Protein AF-A0A6C0J8G0-F1 (afdb_monomer_lite)

pLDDT: mean 79.67, std 18.38, range [24.17, 98.56]

Structure (mmCIF, N/CA/C/O backbone):
data_AF-A0A6C0J8G0-F1
#
_entry.id   AF-A0A6C0J8G0-F1
#
loop_
_atom_site.group_PDB
_atom_site.id
_atom_site.type_symbol
_atom_site.label_atom_id
_atom_site.label_alt_id
_atom_site.label_comp_id
_atom_site.label_asym_id
_atom_site.label_entity_id
_atom_site.label_seq_id
_atom_site.pdbx_PDB_ins_code
_atom_site.Cartn_x
_atom_site.Cartn_y
_atom_site.Cartn_z
_atom_site.occupancy
_atom_site.B_iso_or_equiv
_atom_site.auth_seq_id
_atom_site.auth_comp_id
_atom_site.auth_asym_id
_atom_site.auth_atom_id
_atom_site.pdbx_PDB_model_num
ATOM 1 N N . MET A 1 1 ? -15.088 21.452 2.495 1.00 30.30 1 MET A N 1
ATOM 2 C CA . MET A 1 1 ? -14.457 20.329 3.224 1.00 30.30 1 MET A CA 1
ATOM 3 C C . MET A 1 1 ? -14.505 19.125 2.299 1.00 30.30 1 MET A C 1
ATOM 5 O O . MET A 1 1 ? -15.603 18.746 1.919 1.00 30.30 1 MET A O 1
ATOM 9 N N . ALA A 1 2 ? -13.368 18.598 1.841 1.00 38.38 2 ALA A N 1
ATOM 10 C CA . ALA A 1 2 ? -13.378 17.395 1.009 1.00 38.38 2 ALA A CA 1
ATOM 11 C C . ALA A 1 2 ? -13.855 16.214 1.868 1.00 38.38 2 ALA A C 1
ATOM 13 O O . ALA A 1 2 ? -13.265 15.934 2.912 1.00 38.38 2 ALA A O 1
ATOM 14 N N . SER A 1 3 ? -14.952 15.562 1.479 1.00 38.84 3 SER A N 1
ATOM 15 C CA . SER A 1 3 ? -15.367 14.317 2.117 1.00 38.84 3 SER A CA 1
ATOM 16 C C . SER A 1 3 ? -14.305 13.264 1.813 1.00 38.84 3 SER A C 1
ATOM 18 O O . SER A 1 3 ? -14.138 12.897 0.660 1.00 38.84 3 SER A O 1
ATOM 20 N N . ASN A 1 4 ? -13.579 12.779 2.819 1.00 58.78 4 ASN A N 1
ATOM 21 C CA . ASN A 1 4 ? -12.646 11.661 2.654 1.00 58.78 4 ASN A CA 1
ATOM 22 C C . ASN A 1 4 ? -13.429 10.341 2.682 1.00 58.78 4 ASN A C 1
ATOM 24 O O . ASN A 1 4 ? -13.347 9.573 3.648 1.00 58.78 4 ASN A O 1
ATOM 28 N N . SER A 1 5 ? -14.245 10.096 1.656 1.00 78.31 5 SER A N 1
ATOM 29 C CA . SER A 1 5 ? -14.984 8.843 1.549 1.00 78.31 5 SER A CA 1
ATOM 30 C C . SER A 1 5 ? -14.010 7.693 1.265 1.00 78.31 5 SER A C 1
ATOM 32 O O . SER A 1 5 ? -12.942 7.872 0.677 1.00 78.31 5 SER A O 1
ATOM 34 N N . ILE A 1 6 ? -14.369 6.471 1.666 1.00 82.38 6 ILE A N 1
ATOM 35 C CA . ILE A 1 6 ? -13.561 5.267 1.389 1.00 82.38 6 ILE A CA 1
ATOM 36 C C . ILE A 1 6 ? -13.288 5.108 -0.119 1.00 82.38 6 ILE A C 1
ATOM 38 O O . ILE A 1 6 ? -12.252 4.567 -0.513 1.00 82.38 6 ILE A O 1
ATOM 42 N N . ASN A 1 7 ? -14.190 5.615 -0.962 1.00 83.50 7 ASN A N 1
ATOM 43 C CA . ASN A 1 7 ? -14.082 5.539 -2.414 1.00 83.50 7 ASN A CA 1
ATOM 44 C C . ASN A 1 7 ? -12.989 6.459 -2.985 1.00 83.50 7 ASN A C 1
ATOM 46 O O . ASN A 1 7 ? -12.490 6.175 -4.071 1.00 83.50 7 ASN A O 1
ATOM 50 N N . ASP A 1 8 ? -12.547 7.482 -2.248 1.00 79.38 8 ASP A N 1
ATOM 51 C CA . ASP A 1 8 ? -11.567 8.462 -2.742 1.00 79.38 8 ASP A CA 1
ATOM 52 C C . ASP A 1 8 ? -10.116 7.977 -2.640 1.00 79.38 8 ASP A C 1
ATOM 54 O O . ASP A 1 8 ? -9.254 8.393 -3.426 1.00 79.38 8 ASP A O 1
ATOM 58 N N . TYR A 1 9 ? -9.830 7.095 -1.676 1.00 84.25 9 TYR A N 1
ATOM 59 C CA . TYR A 1 9 ? -8.483 6.576 -1.414 1.00 84.25 9 TYR A CA 1
ATOM 60 C C . TYR A 1 9 ? -8.362 5.060 -1.569 1.00 84.25 9 TYR A C 1
ATOM 62 O O . TYR A 1 9 ? -7.276 4.574 -1.881 1.00 84.25 9 TYR A O 1
ATOM 70 N N . GLY A 1 10 ? -9.449 4.301 -1.389 1.00 91.12 10 GLY A N 1
ATOM 71 C CA . GLY A 1 10 ? -9.438 2.841 -1.491 1.00 91.12 10 GLY A CA 1
ATOM 72 C C . GLY A 1 10 ? -8.912 2.340 -2.842 1.00 91.12 10 GLY A C 1
ATOM 73 O O . GLY A 1 10 ? -7.949 1.571 -2.857 1.00 91.12 10 GLY A O 1
ATOM 74 N N . PRO A 1 11 ? -9.466 2.802 -3.982 1.00 91.56 11 PRO A N 1
ATOM 75 C CA . PRO A 1 11 ? -8.963 2.441 -5.307 1.00 91.56 11 PRO A CA 1
ATOM 76 C C . PRO A 1 11 ? -7.489 2.808 -5.502 1.00 91.56 11 PRO A C 1
ATOM 78 O O . PRO A 1 11 ? -6.730 2.015 -6.056 1.00 91.56 11 PRO A O 1
ATOM 81 N N . LYS A 1 12 ? -7.061 3.965 -4.977 1.00 88.38 12 LYS A N 1
ATOM 82 C CA . LYS A 1 12 ? -5.678 4.430 -5.114 1.00 88.38 12 LYS A CA 1
ATOM 83 C C . LYS A 1 12 ? -4.690 3.566 -4.333 1.00 88.38 12 LYS A C 1
ATOM 85 O O . LYS A 1 12 ? -3.619 3.239 -4.837 1.00 88.38 12 LYS A O 1
ATOM 90 N N . MET A 1 13 ? -5.067 3.148 -3.125 1.00 92.50 13 MET A N 1
ATOM 91 C CA . MET A 1 13 ? -4.271 2.217 -2.324 1.00 92.50 13 MET A CA 1
ATOM 92 C C . MET A 1 13 ? -4.150 0.854 -3.011 1.00 92.50 13 MET A C 1
ATOM 94 O O . MET A 1 13 ? -3.043 0.334 -3.122 1.00 92.50 13 MET A O 1
ATOM 98 N N . TRP A 1 14 ? -5.252 0.297 -3.528 1.00 95.56 14 TRP A N 1
ATOM 99 C CA . TRP A 1 14 ? -5.210 -0.971 -4.267 1.00 95.56 14 TRP A CA 1
ATOM 100 C C . TRP A 1 14 ? -4.374 -0.888 -5.538 1.00 95.56 14 TRP A C 1
ATOM 102 O O . TRP A 1 14 ? -3.635 -1.827 -5.835 1.00 95.56 14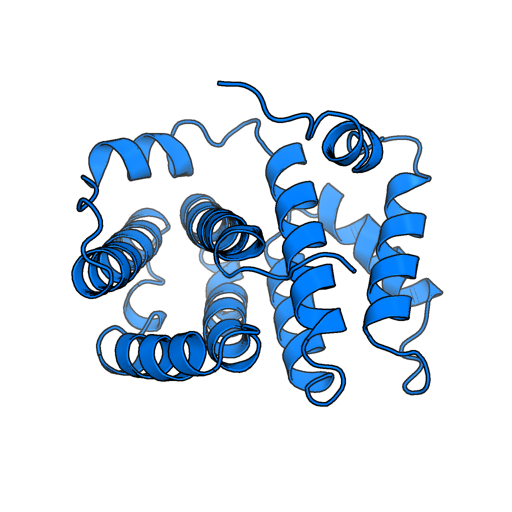 TRP A O 1
ATOM 112 N N . TYR A 1 15 ? -4.438 0.236 -6.254 1.00 91.94 15 TYR A N 1
ATOM 113 C CA . TYR A 1 15 ? -3.580 0.474 -7.408 1.00 91.94 15 TYR A CA 1
ATOM 114 C C . TYR A 1 15 ? -2.095 0.369 -7.036 1.00 91.94 15 TYR A C 1
ATOM 116 O O . TYR A 1 15 ? -1.363 -0.369 -7.696 1.00 91.94 15 TYR A O 1
ATOM 124 N N . LEU A 1 16 ? -1.658 1.025 -5.954 1.00 91.62 16 LEU A N 1
ATOM 125 C CA . LEU A 1 16 ? -0.270 0.936 -5.483 1.00 91.62 16 LEU A CA 1
ATOM 126 C C . LEU A 1 16 ? 0.103 -0.481 -5.032 1.00 91.62 16 LEU A C 1
ATOM 128 O O . LEU A 1 16 ? 1.150 -0.979 -5.437 1.00 91.62 16 LEU A O 1
ATOM 132 N N . ILE A 1 17 ? -0.760 -1.146 -4.251 1.00 96.06 17 ILE A N 1
ATOM 133 C CA . ILE A 1 17 ? -0.542 -2.526 -3.780 1.00 96.06 17 ILE A CA 1
ATOM 134 C C . ILE A 1 17 ? -0.264 -3.457 -4.966 1.00 96.06 17 ILE A C 1
ATOM 136 O O . ILE A 1 17 ? 0.770 -4.123 -5.012 1.00 96.06 17 ILE A O 1
ATOM 140 N N . HIS A 1 18 ? -1.160 -3.476 -5.953 1.00 95.44 18 HIS A N 1
ATOM 141 C CA . HIS A 1 18 ? -1.009 -4.345 -7.116 1.00 95.44 18 HIS A CA 1
ATOM 142 C C . HIS A 1 18 ? 0.174 -3.939 -8.002 1.00 95.44 18 HIS A C 1
ATOM 144 O O . HIS A 1 18 ? 0.876 -4.804 -8.522 1.00 95.44 18 HIS A O 1
ATOM 150 N N . THR A 1 19 ? 0.427 -2.638 -8.162 1.00 92.12 19 THR A N 1
ATOM 151 C CA . THR A 1 19 ? 1.519 -2.153 -9.015 1.00 92.12 19 THR A CA 1
ATOM 152 C C . THR A 1 19 ? 2.886 -2.490 -8.436 1.00 92.12 19 THR A C 1
ATOM 154 O O . THR A 1 19 ? 3.734 -3.006 -9.164 1.00 92.12 19 THR A O 1
ATOM 157 N N . PHE A 1 20 ? 3.097 -2.281 -7.132 1.00 92.50 20 PHE A N 1
ATOM 158 C CA . PHE A 1 20 ? 4.343 -2.681 -6.475 1.00 92.50 20 PHE A CA 1
ATOM 159 C C . PHE A 1 20 ? 4.531 -4.199 -6.489 1.00 92.50 20 PHE A C 1
ATOM 161 O O . PHE A 1 20 ? 5.650 -4.660 -6.689 1.00 92.50 20 PHE A O 1
ATOM 168 N N . ALA A 1 21 ? 3.453 -4.984 -6.381 1.00 95.00 21 ALA A N 1
ATOM 169 C CA . ALA A 1 21 ? 3.536 -6.432 -6.552 1.00 95.00 21 ALA A CA 1
ATOM 170 C C . ALA A 1 21 ? 3.906 -6.836 -7.991 1.00 95.00 21 ALA A C 1
ATOM 172 O O . ALA A 1 21 ? 4.728 -7.727 -8.188 1.00 95.00 21 ALA A O 1
ATOM 173 N N . GLY A 1 22 ? 3.345 -6.171 -9.004 1.00 91.88 22 GLY A N 1
ATOM 174 C CA . GLY A 1 22 ? 3.633 -6.440 -10.417 1.00 91.88 22 GLY A CA 1
ATOM 175 C C . GLY A 1 22 ? 5.048 -6.044 -10.858 1.00 91.88 22 GLY A C 1
ATOM 176 O O . GLY A 1 22 ? 5.605 -6.675 -11.757 1.00 91.88 22 GLY A O 1
ATOM 177 N N . LYS A 1 23 ? 5.648 -5.042 -10.200 1.00 88.12 23 LYS A N 1
ATOM 178 C CA . LYS A 1 23 ? 7.043 -4.601 -10.407 1.00 88.12 23 LYS A CA 1
ATOM 179 C C . LYS A 1 23 ? 8.044 -5.235 -9.433 1.00 88.12 23 LYS A C 1
ATOM 181 O O . LYS A 1 23 ? 9.226 -4.916 -9.467 1.00 88.12 23 LYS A O 1
ATOM 186 N N . TYR A 1 24 ? 7.580 -6.125 -8.562 1.00 90.88 24 TYR A N 1
ATOM 187 C CA . TYR A 1 24 ? 8.384 -6.679 -7.484 1.00 90.88 24 TYR A CA 1
ATOM 188 C C . TYR A 1 24 ? 9.645 -7.410 -7.972 1.00 90.88 24 TYR A C 1
ATOM 190 O O . TYR A 1 24 ? 9.614 -8.199 -8.921 1.00 90.88 24 TYR A O 1
ATOM 198 N N . SER A 1 25 ? 10.734 -7.215 -7.232 1.00 89.25 25 SER A N 1
ATOM 199 C CA . SER A 1 25 ? 11.969 -7.989 -7.309 1.00 89.25 25 SER A CA 1
ATOM 200 C C . SER A 1 25 ? 12.443 -8.334 -5.892 1.00 89.25 25 SER A C 1
ATOM 202 O O . SER A 1 25 ? 12.078 -7.664 -4.921 1.00 89.25 25 SER A O 1
ATOM 204 N N . PHE A 1 26 ? 13.253 -9.388 -5.752 1.00 90.69 26 PHE A N 1
ATOM 205 C CA . PHE A 1 26 ? 13.620 -9.945 -4.442 1.00 90.69 26 PHE A CA 1
ATOM 206 C C . PHE A 1 26 ? 14.286 -8.927 -3.498 1.00 90.69 26 PHE A C 1
ATOM 208 O O . PHE A 1 26 ? 14.028 -8.938 -2.291 1.00 90.69 26 PHE A O 1
ATOM 215 N N . ILE A 1 27 ? 15.062 -7.984 -4.042 1.00 89.94 27 ILE A N 1
ATOM 216 C CA . ILE A 1 27 ? 15.710 -6.905 -3.277 1.00 89.94 27 ILE A CA 1
ATOM 217 C C . ILE A 1 27 ? 14.702 -5.985 -2.559 1.00 89.94 27 ILE A C 1
ATOM 219 O O . ILE A 1 27 ? 15.039 -5.348 -1.563 1.00 89.94 27 ILE A O 1
ATOM 223 N N . HIS A 1 28 ? 13.440 -5.950 -3.002 1.00 90.88 28 HIS A N 1
ATOM 224 C CA . HIS A 1 28 ? 12.385 -5.127 -2.406 1.00 90.88 28 HIS A CA 1
ATOM 225 C C . HIS A 1 28 ? 11.504 -5.869 -1.386 1.00 90.88 28 HIS A C 1
ATOM 227 O O . HIS A 1 28 ? 10.566 -5.265 -0.864 1.00 90.88 28 HIS A O 1
ATOM 233 N N . SER A 1 29 ? 11.791 -7.135 -1.051 1.00 94.25 29 SER A N 1
ATOM 234 C CA . SER A 1 29 ? 10.974 -7.958 -0.128 1.00 94.25 29 SER A CA 1
ATOM 235 C C . SER A 1 29 ? 10.629 -7.242 1.170 1.00 94.25 29 SER A C 1
ATOM 237 O O . SER A 1 29 ? 9.458 -7.080 1.518 1.00 94.25 29 SER A O 1
ATOM 239 N N . GLN A 1 30 ? 11.651 -6.747 1.866 1.00 95.69 30 GLN A N 1
ATOM 240 C CA . GLN A 1 30 ? 11.458 -6.106 3.160 1.00 95.69 30 GLN A CA 1
ATOM 241 C C . GLN A 1 30 ? 10.666 -4.797 3.045 1.00 95.69 30 GLN A C 1
ATOM 243 O O . GLN A 1 30 ? 9.863 -4.477 3.927 1.00 95.69 30 GLN A O 1
ATOM 248 N N . ASN A 1 31 ? 10.848 -4.060 1.946 1.00 94.38 31 ASN A N 1
ATOM 249 C CA . ASN A 1 31 ? 10.107 -2.831 1.683 1.00 94.38 31 ASN A CA 1
ATOM 250 C C . ASN A 1 31 ? 8.626 -3.132 1.442 1.00 94.38 31 ASN A C 1
ATOM 252 O O . ASN A 1 31 ? 7.778 -2.505 2.068 1.00 94.38 31 ASN A O 1
ATOM 256 N N . TYR A 1 32 ? 8.299 -4.144 0.636 1.00 96.94 32 TYR A N 1
ATOM 257 C CA . TYR A 1 32 ? 6.906 -4.509 0.381 1.00 96.94 32 TYR A CA 1
ATOM 258 C C . TYR A 1 32 ? 6.198 -5.027 1.645 1.00 96.94 32 TYR A C 1
ATOM 260 O O . TYR A 1 32 ? 5.073 -4.621 1.944 1.00 96.94 32 TYR A O 1
ATOM 268 N N . ILE A 1 33 ? 6.872 -5.866 2.443 1.00 97.31 33 ILE A N 1
ATOM 269 C CA . ILE A 1 33 ? 6.348 -6.336 3.738 1.00 97.31 33 ILE A CA 1
ATOM 270 C C . ILE A 1 33 ? 6.069 -5.144 4.661 1.00 97.31 33 ILE A C 1
ATOM 272 O O . ILE A 1 33 ? 4.992 -5.047 5.256 1.00 97.31 33 ILE A O 1
ATOM 276 N N . THR A 1 34 ? 7.024 -4.215 4.763 1.00 95.88 34 THR A N 1
ATOM 277 C CA . THR A 1 34 ? 6.879 -3.009 5.589 1.00 95.88 34 THR A CA 1
ATOM 278 C C . THR A 1 34 ? 5.731 -2.139 5.085 1.00 95.88 34 THR A C 1
ATOM 280 O O . THR A 1 34 ? 4.911 -1.698 5.889 1.00 95.88 34 THR A O 1
ATOM 283 N N . PHE A 1 35 ? 5.615 -1.946 3.771 1.00 95.44 35 PHE A N 1
ATOM 284 C CA . PHE A 1 35 ? 4.526 -1.215 3.125 1.00 95.44 35 PHE A CA 1
ATOM 285 C C . PHE A 1 35 ? 3.151 -1.798 3.487 1.00 95.44 35 PHE A C 1
ATOM 287 O O . PHE A 1 35 ? 2.301 -1.075 4.003 1.00 95.44 35 PHE A O 1
ATOM 294 N N . ILE A 1 36 ? 2.944 -3.109 3.325 1.00 97.12 36 ILE A N 1
ATOM 295 C CA . ILE A 1 36 ? 1.664 -3.765 3.643 1.00 97.12 36 ILE A CA 1
ATOM 296 C C . ILE A 1 36 ? 1.336 -3.692 5.140 1.00 97.12 36 ILE A C 1
ATOM 298 O O . ILE A 1 36 ? 0.214 -3.338 5.520 1.00 97.12 36 ILE A O 1
ATOM 302 N N . LYS A 1 37 ? 2.308 -3.996 6.010 1.00 94.88 37 LYS A N 1
ATOM 303 C CA . LYS A 1 37 ? 2.095 -3.987 7.465 1.00 94.88 37 LYS A CA 1
ATOM 304 C C . LYS A 1 37 ? 1.784 -2.590 7.987 1.00 94.88 37 LYS A C 1
ATOM 306 O O . LYS A 1 37 ? 0.835 -2.426 8.754 1.00 94.88 37 LYS A O 1
ATOM 311 N N . THR A 1 38 ? 2.537 -1.583 7.551 1.00 92.75 38 THR A N 1
ATOM 312 C CA . THR A 1 38 ? 2.300 -0.188 7.957 1.00 92.75 38 THR A CA 1
ATOM 313 C C . THR A 1 38 ? 0.975 0.334 7.406 1.00 92.75 38 THR A C 1
ATOM 315 O O . THR A 1 38 ? 0.227 0.978 8.142 1.00 92.75 38 THR A O 1
ATOM 318 N N . LEU A 1 39 ? 0.594 -0.033 6.176 1.00 91.88 39 LEU A N 1
ATOM 319 C CA . LEU A 1 39 ? -0.712 0.319 5.614 1.00 91.88 39 LEU A CA 1
ATOM 320 C C . LEU A 1 39 ? -1.874 -0.190 6.487 1.00 91.88 39 LEU A C 1
ATOM 322 O O . LEU A 1 39 ? -2.832 0.549 6.720 1.00 91.88 39 LEU A O 1
ATOM 326 N N . SER A 1 40 ? -1.758 -1.393 7.065 1.00 92.50 40 SER A N 1
ATOM 327 C CA . SER A 1 40 ? -2.763 -1.946 7.995 1.00 92.50 40 SER A CA 1
ATOM 328 C C . SER A 1 40 ? -2.991 -1.101 9.258 1.00 92.50 40 SER A C 1
ATOM 330 O O . SER A 1 40 ? -4.060 -1.173 9.869 1.00 92.50 40 SER A O 1
ATOM 332 N N . ASN A 1 41 ? -2.012 -0.275 9.637 1.00 90.69 41 ASN A N 1
ATOM 333 C CA . ASN A 1 41 ? -2.091 0.643 10.773 1.00 90.69 41 ASN A CA 1
ATOM 334 C C . ASN A 1 41 ? -2.541 2.049 10.367 1.00 90.69 41 ASN A C 1
ATOM 336 O O . ASN A 1 41 ? -3.147 2.749 11.176 1.00 90.69 41 ASN A O 1
ATOM 340 N N . LEU A 1 42 ? -2.243 2.465 9.135 1.00 88.94 42 LEU A N 1
ATOM 341 C CA . LEU A 1 42 ? -2.365 3.859 8.717 1.00 88.94 42 LEU A CA 1
ATOM 342 C C . LEU A 1 42 ? -3.672 4.194 7.996 1.00 88.94 42 LEU A C 1
ATOM 344 O O . LEU A 1 42 ? -4.056 5.362 8.026 1.00 88.94 42 LEU A O 1
ATOM 348 N N . MET A 1 43 ? -4.353 3.216 7.377 1.00 88.00 43 MET A N 1
ATOM 349 C CA . MET A 1 43 ? -5.604 3.463 6.638 1.00 88.00 43 MET A CA 1
ATOM 350 C C . MET A 1 43 ? -6.591 4.302 7.469 1.00 88.00 43 MET A C 1
ATOM 352 O O . MET A 1 43 ? -6.818 3.937 8.619 1.00 88.00 43 MET A O 1
ATOM 356 N N . PRO A 1 44 ? -7.243 5.346 6.925 1.00 85.31 44 PRO A N 1
ATOM 357 C CA . PRO A 1 44 ? -8.119 6.241 7.698 1.00 85.31 44 PRO A CA 1
ATOM 358 C C . PRO A 1 44 ? -9.322 5.531 8.340 1.00 85.31 44 PRO A C 1
ATOM 360 O O . PRO A 1 44 ? -9.701 5.809 9.477 1.00 85.31 44 PRO A O 1
ATOM 363 N N . CYS A 1 45 ? -9.890 4.553 7.635 1.00 89.44 45 CYS A N 1
ATOM 364 C CA . CYS A 1 45 ? -11.048 3.777 8.072 1.00 89.44 45 CYS A CA 1
ATOM 365 C C . CYS A 1 45 ? -10.686 2.740 9.153 1.00 89.44 45 CYS A C 1
ATOM 367 O O . CYS A 1 45 ? -9.976 1.768 8.889 1.00 89.44 45 CYS A O 1
ATOM 369 N N . PHE A 1 46 ? -11.243 2.903 10.359 1.00 90.38 46 PHE A N 1
ATOM 370 C CA . PHE A 1 46 ? -11.030 2.002 11.502 1.00 90.38 46 PHE A CA 1
ATOM 371 C C . PHE A 1 46 ? -11.394 0.541 11.197 1.00 90.38 46 PHE A C 1
ATOM 373 O O . PHE A 1 46 ? -10.556 -0.347 11.353 1.00 90.38 46 PHE A O 1
ATOM 380 N N . ASN A 1 47 ? -12.599 0.294 10.674 1.00 93.50 47 ASN A N 1
ATOM 381 C CA . ASN A 1 47 ? -13.050 -1.058 10.323 1.00 93.50 47 ASN A CA 1
ATOM 382 C C . ASN A 1 47 ? -12.168 -1.692 9.239 1.00 93.50 47 ASN A C 1
ATOM 384 O O . ASN A 1 47 ? -11.886 -2.886 9.270 1.00 93.50 47 ASN A O 1
ATOM 388 N N . CYS A 1 48 ? -11.679 -0.888 8.295 1.00 94.06 48 CYS A N 1
ATOM 389 C CA . CYS A 1 48 ? -10.783 -1.343 7.241 1.00 94.06 48 CYS A CA 1
ATOM 390 C C . CYS A 1 48 ? -9.447 -1.817 7.828 1.00 94.06 48 CYS A C 1
ATOM 392 O O . CYS A 1 48 ? -8.971 -2.882 7.439 1.00 94.06 48 CYS A O 1
ATOM 394 N N . ARG A 1 49 ? -8.890 -1.098 8.818 1.00 93.69 49 ARG A N 1
ATOM 395 C CA . ARG A 1 49 ? -7.693 -1.532 9.562 1.00 93.69 49 ARG A CA 1
ATOM 396 C C . ARG A 1 49 ? -7.917 -2.864 10.267 1.00 93.69 49 ARG A C 1
ATOM 398 O O . ARG A 1 49 ? -7.117 -3.778 10.088 1.00 93.69 49 ARG A O 1
ATOM 405 N N . LEU A 1 50 ? -9.001 -2.991 11.037 1.00 96.25 50 LEU A N 1
ATOM 406 C CA . LEU A 1 50 ? -9.306 -4.221 11.777 1.00 96.25 50 LEU A CA 1
ATOM 407 C C . LEU A 1 50 ? -9.436 -5.426 10.845 1.00 96.25 50 LEU A C 1
ATOM 409 O O . LEU A 1 50 ? -8.783 -6.449 11.053 1.00 96.25 50 LEU A O 1
ATOM 413 N N . HIS A 1 51 ? -10.226 -5.288 9.783 1.00 97.25 51 HIS A N 1
ATOM 414 C CA . HIS A 1 51 ? -10.416 -6.386 8.850 1.00 97.25 51 HIS A CA 1
ATOM 415 C C . HIS A 1 51 ? -9.143 -6.723 8.074 1.00 97.25 51 HIS A C 1
ATOM 417 O O . HIS A 1 51 ? -8.850 -7.897 7.883 1.00 97.25 51 HIS A O 1
ATOM 423 N N . PHE A 1 52 ? -8.372 -5.724 7.636 1.00 97.38 52 PHE A N 1
ATOM 424 C CA . PHE A 1 52 ? -7.138 -5.992 6.903 1.00 97.38 52 PHE A CA 1
ATOM 425 C C . PHE A 1 52 ? -6.097 -6.671 7.795 1.00 97.38 52 PHE A C 1
ATOM 427 O O . PHE A 1 52 ? -5.459 -7.613 7.351 1.00 97.38 52 PHE A O 1
ATOM 434 N N . LYS A 1 53 ? -5.992 -6.297 9.078 1.00 97.56 53 LYS A N 1
ATOM 435 C CA . LYS A 1 53 ? -5.147 -7.013 10.051 1.00 97.56 53 LYS A CA 1
ATOM 436 C C . LYS A 1 53 ? -5.548 -8.478 10.215 1.00 97.56 53 LYS A C 1
ATOM 438 O O . LYS A 1 53 ? -4.668 -9.331 10.269 1.00 97.56 53 LYS A O 1
ATOM 443 N N . LYS A 1 54 ? -6.854 -8.776 10.259 1.00 98.12 54 LYS A N 1
ATOM 444 C CA . LYS A 1 54 ? -7.350 -10.161 10.277 1.00 98.12 54 LYS A CA 1
ATOM 445 C C . LYS A 1 54 ? -6.920 -10.913 9.013 1.00 98.12 54 LYS A C 1
ATOM 447 O O . LYS A 1 54 ? -6.331 -11.981 9.124 1.00 98.12 54 LYS A O 1
ATOM 452 N N . ILE A 1 55 ? -7.109 -10.304 7.840 1.00 98.19 55 ILE A N 1
ATOM 453 C CA . ILE A 1 55 ? -6.681 -10.893 6.564 1.00 98.19 55 ILE A CA 1
ATOM 454 C C . ILE A 1 55 ? -5.168 -11.136 6.550 1.00 98.19 55 ILE A C 1
ATOM 456 O O . ILE A 1 55 ? -4.747 -12.207 6.148 1.00 98.19 55 ILE A O 1
ATOM 460 N N . LEU A 1 56 ? -4.342 -10.201 7.031 1.00 97.88 56 LEU A N 1
ATOM 461 C CA . LEU A 1 56 ? -2.885 -10.386 7.082 1.00 97.88 56 LEU A CA 1
ATOM 462 C C . LEU A 1 56 ? -2.447 -11.500 8.044 1.00 97.88 56 LEU A C 1
ATOM 464 O O . LEU A 1 56 ? -1.377 -12.069 7.851 1.00 97.88 56 LEU A O 1
ATOM 468 N N . LYS A 1 57 ? -3.248 -11.817 9.068 1.00 97.81 57 LYS A N 1
ATOM 469 C CA . LYS A 1 57 ? -2.994 -12.958 9.958 1.00 97.81 57 LYS A CA 1
ATOM 470 C C . LYS A 1 57 ? -3.301 -14.291 9.266 1.00 97.81 57 LYS A C 1
ATOM 472 O O . LYS A 1 57 ? -2.566 -15.251 9.461 1.00 97.81 57 LYS A O 1
ATOM 477 N N . GLU A 1 58 ? -4.377 -14.341 8.486 1.00 98.06 58 GLU A N 1
ATOM 478 C CA . GLU A 1 58 ? -4.834 -15.543 7.768 1.00 98.06 58 GLU A CA 1
ATOM 479 C C . GLU A 1 58 ? -4.072 -15.764 6.447 1.00 98.06 58 GLU A C 1
ATOM 481 O O . GLU A 1 58 ? -3.847 -16.896 6.031 1.00 98.06 58 GLU A O 1
ATOM 486 N N . HIS A 1 59 ? -3.624 -14.678 5.817 1.00 97.94 59 HIS A N 1
ATOM 487 C CA . HIS A 1 59 ? -2.917 -14.642 4.539 1.00 97.94 59 HIS A CA 1
ATOM 488 C C . HIS A 1 59 ? -1.644 -13.784 4.663 1.00 97.94 59 HIS A C 1
ATOM 490 O O . HIS A 1 59 ? -1.594 -12.670 4.124 1.00 97.94 59 HIS A O 1
ATOM 496 N N . PRO A 1 60 ? -0.613 -14.261 5.381 1.00 97.88 60 PRO A N 1
ATOM 497 C CA . PRO A 1 60 ? 0.617 -13.507 5.604 1.00 97.88 60 PRO A CA 1
ATOM 498 C C . PRO A 1 60 ? 1.368 -13.267 4.292 1.00 97.88 60 PRO A C 1
ATOM 500 O O . PRO A 1 60 ? 1.640 -14.187 3.522 1.00 97.88 60 PRO A O 1
ATOM 503 N N . VAL A 1 61 ? 1.732 -12.010 4.038 1.00 97.56 61 VAL A N 1
ATOM 504 C CA . VAL A 1 61 ? 2.363 -11.586 2.780 1.00 97.56 61 VAL A CA 1
ATOM 505 C C . VAL A 1 61 ? 3.755 -12.208 2.588 1.00 97.56 61 VAL A C 1
ATOM 507 O O . VAL A 1 61 ? 4.180 -12.464 1.464 1.00 97.56 61 VAL A O 1
ATOM 510 N N . GLU A 1 62 ? 4.456 -12.501 3.682 1.00 96.69 62 GLU A N 1
ATOM 511 C CA . GLU A 1 62 ? 5.823 -13.029 3.723 1.00 96.69 62 GLU A CA 1
ATOM 512 C C . GLU A 1 62 ? 5.984 -14.339 2.943 1.00 96.69 62 GLU A C 1
ATOM 514 O O . GLU A 1 62 ? 7.030 -14.571 2.341 1.00 96.69 62 GLU A O 1
ATOM 519 N N . GLN A 1 63 ? 4.931 -15.157 2.882 1.00 96.12 63 GLN A N 1
ATOM 520 C CA . GLN A 1 63 ? 4.928 -16.442 2.172 1.00 96.12 63 GLN A CA 1
ATOM 521 C C . GLN A 1 63 ? 4.903 -16.289 0.638 1.00 96.12 63 GLN A C 1
ATOM 523 O O . GLN A 1 63 ? 5.028 -17.266 -0.101 1.00 96.12 63 GLN A O 1
ATOM 528 N N . HIS A 1 64 ? 4.754 -15.060 0.134 1.00 96.88 64 HIS A N 1
ATOM 529 C CA . HIS A 1 64 ? 4.557 -14.771 -1.287 1.00 96.88 64 HIS A CA 1
ATOM 530 C C . HIS A 1 64 ? 5.705 -13.967 -1.918 1.00 96.88 64 HIS A C 1
ATOM 532 O O . HIS A 1 64 ? 5.591 -13.537 -3.063 1.00 96.88 64 HIS A O 1
ATOM 538 N N . MET A 1 65 ? 6.839 -13.830 -1.220 1.00 95.62 65 MET A N 1
ATOM 539 C CA . MET A 1 65 ? 8.017 -13.049 -1.648 1.00 95.62 65 MET A CA 1
ATOM 540 C C . MET A 1 65 ? 8.918 -13.756 -2.676 1.00 95.62 65 MET A C 1
ATOM 542 O O . MET A 1 65 ? 10.006 -13.295 -2.986 1.00 95.62 65 MET A O 1
ATOM 546 N N . HIS A 1 66 ? 8.532 -14.910 -3.217 1.00 92.75 66 HIS A N 1
ATOM 547 C CA . HIS A 1 66 ? 9.432 -15.635 -4.126 1.00 92.75 66 HIS A CA 1
ATOM 548 C C . HIS A 1 66 ? 9.476 -15.042 -5.537 1.00 92.75 66 HIS A C 1
ATOM 550 O O . HIS A 1 66 ? 10.474 -15.182 -6.238 1.00 92.75 66 HIS A O 1
ATOM 556 N N . SER A 1 67 ? 8.384 -14.428 -5.996 1.00 94.25 67 SER A N 1
ATOM 557 C CA . SER A 1 67 ? 8.307 -13.843 -7.335 1.00 94.25 67 SER A CA 1
ATOM 558 C C . SER A 1 67 ? 7.179 -12.825 -7.432 1.00 94.25 67 SER A C 1
ATOM 560 O O . SER A 1 67 ? 6.198 -12.896 -6.689 1.00 94.25 67 SER A O 1
ATOM 562 N N . LYS A 1 68 ? 7.270 -11.922 -8.415 1.00 93.44 68 LYS A N 1
ATOM 563 C CA . LYS A 1 68 ? 6.206 -10.948 -8.706 1.00 93.44 68 LYS A CA 1
ATOM 564 C C . LYS A 1 68 ? 4.864 -11.610 -9.020 1.00 93.44 68 LYS A C 1
ATOM 566 O O . LYS A 1 68 ? 3.829 -11.087 -8.633 1.00 93.44 68 LYS A O 1
ATOM 571 N N . HIS A 1 69 ? 4.869 -12.790 -9.647 1.00 94.31 69 HIS A N 1
ATOM 572 C CA . HIS A 1 69 ? 3.642 -13.538 -9.935 1.00 94.31 69 HIS A CA 1
ATOM 573 C C . HIS A 1 69 ? 2.991 -14.057 -8.647 1.00 94.31 69 HIS A C 1
ATOM 575 O O . HIS A 1 69 ? 1.800 -13.829 -8.441 1.00 94.31 69 HIS A O 1
ATOM 581 N N . LYS A 1 70 ? 3.765 -14.679 -7.739 1.00 96.75 70 LYS A N 1
ATOM 582 C CA . LYS A 1 70 ? 3.234 -15.143 -6.443 1.00 96.75 70 LYS A CA 1
ATOM 583 C C . LYS A 1 70 ? 2.740 -13.979 -5.586 1.00 96.75 70 LYS A C 1
ATOM 585 O O . LYS A 1 70 ? 1.661 -14.077 -5.003 1.00 96.75 70 LYS A O 1
ATOM 590 N N . LEU A 1 71 ? 3.489 -12.877 -5.548 1.00 97.69 71 LEU A N 1
ATOM 591 C CA . LEU A 1 71 ? 3.102 -11.692 -4.790 1.00 97.69 71 LEU A CA 1
ATOM 592 C C . LEU A 1 71 ? 1.851 -11.028 -5.373 1.00 97.69 71 LEU A C 1
ATOM 594 O O . LEU A 1 71 ? 0.915 -10.723 -4.637 1.00 97.69 71 LEU A O 1
ATOM 598 N N . LEU A 1 72 ? 1.780 -10.858 -6.697 1.00 97.00 72 LEU A N 1
ATOM 599 C CA . LEU A 1 72 ? 0.596 -10.305 -7.352 1.00 97.00 72 LEU A CA 1
ATOM 600 C C . LEU A 1 72 ? -0.622 -11.209 -7.143 1.00 97.00 72 LEU A C 1
ATOM 602 O O . LEU A 1 72 ? -1.707 -10.704 -6.856 1.00 97.00 72 LEU A O 1
ATOM 606 N N . TYR A 1 73 ? -0.454 -12.529 -7.224 1.00 98.06 73 TYR A N 1
ATOM 607 C CA . TYR A 1 73 ? -1.532 -13.471 -6.929 1.00 98.06 73 TYR A CA 1
ATOM 608 C C . TYR A 1 73 ? -2.051 -13.313 -5.494 1.00 98.06 73 TYR A C 1
ATOM 610 O O . TYR A 1 73 ? -3.260 -13.237 -5.287 1.00 98.06 73 TYR A O 1
ATOM 618 N N . TRP A 1 74 ? -1.160 -13.149 -4.512 1.00 98.56 74 TRP A N 1
ATOM 619 C CA . TRP A 1 74 ? -1.562 -12.845 -3.137 1.00 98.56 74 TRP A CA 1
ATOM 620 C C . TRP A 1 74 ? -2.384 -11.555 -3.045 1.00 98.56 74 TRP A C 1
ATOM 622 O O . TRP A 1 74 ? -3.461 -11.558 -2.448 1.00 98.56 74 TRP A O 1
ATOM 632 N N . THR A 1 75 ? -1.946 -10.468 -3.696 1.00 98.38 75 THR A N 1
ATOM 633 C CA . THR A 1 75 ? -2.719 -9.211 -3.681 1.00 98.38 75 THR A CA 1
ATOM 634 C C . THR A 1 75 ? -4.108 -9.383 -4.288 1.00 98.38 75 THR A C 1
ATOM 636 O O . THR A 1 75 ? -5.073 -8.804 -3.794 1.00 98.38 75 THR A O 1
ATOM 639 N N . PHE A 1 76 ? -4.219 -10.189 -5.347 1.00 98.31 76 PHE A N 1
ATOM 640 C CA . PHE A 1 76 ? -5.476 -10.522 -6.003 1.00 98.31 76 PHE A CA 1
ATOM 641 C C . PHE A 1 76 ? -6.420 -11.279 -5.060 1.00 98.31 76 PHE A C 1
ATOM 643 O O . PHE A 1 76 ? -7.574 -10.874 -4.911 1.00 98.31 76 PHE A O 1
ATOM 650 N N . VAL A 1 77 ? -5.925 -12.329 -4.395 1.00 98.56 77 VAL A N 1
ATOM 651 C CA . VAL A 1 77 ? -6.702 -13.120 -3.427 1.00 98.56 77 VAL A CA 1
ATOM 652 C C . VAL A 1 77 ? -7.206 -12.222 -2.301 1.00 98.56 77 VAL A C 1
ATOM 654 O O . VAL A 1 77 ? -8.405 -12.163 -2.041 1.00 98.56 77 VAL A O 1
ATOM 657 N N . VAL A 1 78 ? -6.307 -11.446 -1.695 1.00 98.50 78 VAL A N 1
ATOM 658 C CA . VAL A 1 78 ? -6.630 -10.546 -0.583 1.00 98.50 78 VAL A CA 1
ATOM 659 C C . VAL A 1 78 ? -7.641 -9.465 -0.985 1.00 98.50 78 VAL A C 1
ATOM 661 O O . VAL A 1 78 ? -8.563 -9.169 -0.222 1.00 98.50 78 VAL A O 1
ATOM 664 N N . HIS A 1 79 ? -7.546 -8.910 -2.197 1.00 98.19 79 HIS A N 1
ATOM 665 C CA . HIS A 1 79 ? -8.541 -7.958 -2.699 1.00 98.19 79 HIS A CA 1
ATOM 666 C C . HIS A 1 79 ? -9.898 -8.634 -2.958 1.00 98.19 79 HIS A C 1
ATOM 668 O O . HIS A 1 79 ? -10.938 -8.048 -2.662 1.00 98.19 79 HIS A O 1
ATOM 674 N N . ASN A 1 80 ? -9.923 -9.877 -3.447 1.00 98.50 80 ASN A N 1
ATOM 675 C CA . ASN A 1 80 ? -11.174 -10.618 -3.618 1.00 98.50 80 ASN A CA 1
ATOM 676 C C . ASN A 1 80 ? -11.853 -10.963 -2.285 1.00 98.50 80 ASN A C 1
ATOM 678 O O . ASN A 1 80 ? -13.069 -10.825 -2.217 1.00 98.50 80 ASN A O 1
ATOM 682 N N . ILE A 1 81 ? -11.104 -11.274 -1.219 1.00 98.56 81 ILE A N 1
ATOM 683 C CA . ILE A 1 81 ? -11.662 -11.422 0.142 1.00 98.56 81 ILE A CA 1
ATOM 684 C C . ILE A 1 81 ? -12.364 -10.126 0.581 1.00 98.56 81 ILE A C 1
ATOM 686 O O . ILE A 1 81 ? -13.456 -10.138 1.152 1.00 98.56 81 ILE A O 1
ATOM 690 N N . VAL A 1 82 ? -11.758 -8.969 0.289 1.00 97.56 82 VAL A N 1
ATOM 691 C CA . VAL A 1 82 ? -12.379 -7.667 0.573 1.00 97.56 82 VAL A CA 1
ATOM 692 C C . VAL A 1 82 ? -13.610 -7.427 -0.304 1.00 97.56 82 VAL A C 1
ATOM 694 O O . VAL A 1 82 ? -14.609 -6.920 0.205 1.00 97.56 82 VAL A O 1
ATOM 697 N N . ASN A 1 83 ? -13.566 -7.783 -1.590 1.00 97.69 83 ASN A N 1
ATOM 698 C CA . ASN A 1 83 ? -14.709 -7.642 -2.492 1.00 97.69 83 ASN A CA 1
ATOM 699 C C . ASN A 1 83 ? -15.889 -8.502 -2.041 1.00 97.69 83 ASN A C 1
ATOM 701 O O . ASN A 1 83 ? -16.992 -7.975 -1.939 1.00 97.69 83 ASN A O 1
ATOM 705 N N . GLU A 1 84 ? -15.648 -9.766 -1.704 1.00 98.06 84 GLU A N 1
ATOM 706 C CA . GLU A 1 84 ? -16.660 -10.696 -1.202 1.00 98.06 84 GLU A CA 1
ATOM 707 C C . GLU A 1 84 ? -17.362 -10.143 0.039 1.00 98.06 84 GLU A C 1
ATOM 709 O O . GLU A 1 84 ? -18.582 -9.980 0.040 1.00 98.06 84 GLU A O 1
ATOM 714 N N . ARG A 1 85 ? -16.590 -9.728 1.054 1.00 96.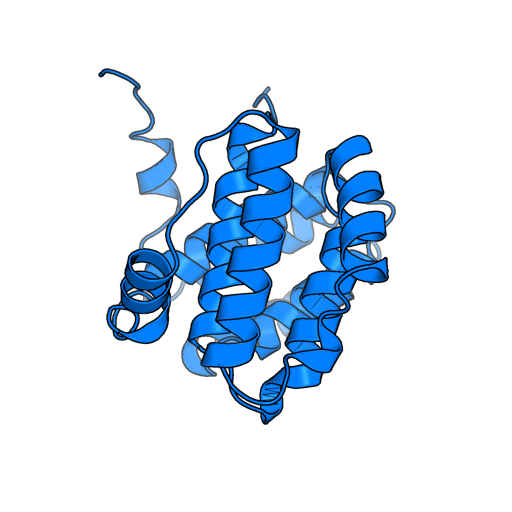94 85 ARG A N 1
ATOM 715 C CA . ARG A 1 85 ? -17.137 -9.128 2.283 1.00 96.94 85 ARG A CA 1
ATOM 716 C C . ARG A 1 85 ? -17.990 -7.886 2.006 1.00 96.94 85 ARG A C 1
ATOM 718 O O . ARG A 1 85 ? -18.917 -7.596 2.753 1.00 96.94 85 ARG A O 1
ATOM 725 N N . LEU A 1 86 ? -17.640 -7.111 0.980 1.00 95.50 86 LEU A N 1
ATOM 726 C CA . LEU A 1 86 ? -18.356 -5.893 0.592 1.00 95.50 86 LEU A CA 1
ATOM 727 C C . LEU A 1 86 ? -19.490 -6.150 -0.419 1.00 95.50 86 LEU A C 1
ATOM 729 O O . LEU A 1 86 ? -20.055 -5.180 -0.922 1.00 95.50 86 LEU A O 1
ATOM 733 N N . GLY A 1 87 ? -19.792 -7.407 -0.764 1.00 97.19 87 GLY A N 1
ATOM 734 C CA . GLY A 1 87 ? -20.802 -7.750 -1.774 1.00 97.19 87 GLY A CA 1
ATOM 735 C C . GLY A 1 87 ? -20.440 -7.292 -3.194 1.00 97.19 87 GLY A C 1
ATOM 736 O O . GLY A 1 87 ? -21.315 -7.110 -4.038 1.00 97.19 87 GLY A O 1
ATOM 737 N N . LYS A 1 88 ? -19.153 -7.055 -3.472 1.00 96.06 88 LYS A N 1
ATOM 738 C CA . LYS A 1 88 ? -18.652 -6.631 -4.785 1.00 96.06 88 LYS A CA 1
ATOM 739 C C . LYS A 1 88 ? -18.334 -7.838 -5.662 1.00 96.06 88 LYS A C 1
ATOM 741 O O . LYS A 1 88 ? -17.902 -8.885 -5.190 1.00 96.06 88 LYS A O 1
ATOM 746 N N . LYS A 1 89 ? -18.454 -7.651 -6.978 1.00 96.81 89 LYS A N 1
ATOM 747 C CA . LYS A 1 89 ? -18.097 -8.669 -7.974 1.00 96.81 89 LYS A CA 1
ATOM 748 C C . LYS A 1 89 ? -16.639 -9.120 -7.819 1.00 96.81 89 LYS A C 1
ATOM 750 O O . LYS A 1 89 ? -15.722 -8.299 -7.910 1.00 96.81 89 LYS A O 1
ATOM 755 N N . LEU A 1 90 ? -16.439 -10.432 -7.693 1.00 97.25 90 LEU A N 1
ATOM 756 C CA . LEU A 1 90 ? -15.114 -11.049 -7.685 1.00 97.25 90 LEU A CA 1
ATOM 757 C C . LEU A 1 90 ? -14.407 -10.851 -9.029 1.00 97.25 90 LEU A C 1
ATOM 759 O O . LEU A 1 90 ? -15.006 -10.940 -10.107 1.00 97.25 90 LEU A O 1
ATOM 763 N N . LYS A 1 91 ? -13.108 -10.569 -8.968 1.00 94.56 91 LYS A N 1
ATOM 764 C CA . LYS A 1 91 ? -12.260 -10.421 -10.153 1.00 94.56 91 LYS A CA 1
ATOM 765 C C . LYS A 1 91 ? -11.711 -11.782 -10.582 1.00 94.56 91 LYS A C 1
ATOM 767 O O . LYS A 1 91 ? -11.534 -12.676 -9.759 1.00 94.56 91 LYS A O 1
ATOM 772 N N . LYS A 1 92 ? -11.394 -11.911 -11.873 1.00 95.19 92 LYS A N 1
ATOM 773 C CA . LYS A 1 92 ? -10.591 -13.017 -12.418 1.00 95.19 92 LYS A CA 1
ATOM 774 C C . LYS A 1 92 ? -9.112 -12.627 -12.390 1.00 95.19 92 LYS A C 1
ATOM 776 O O . LYS A 1 92 ? -8.802 -11.453 -12.584 1.00 95.19 92 LYS A O 1
ATOM 781 N N . TYR A 1 93 ? -8.218 -13.595 -12.194 1.00 94.31 93 TYR A N 1
ATOM 782 C CA . TYR A 1 93 ? -6.783 -13.313 -12.075 1.00 94.31 93 TYR A CA 1
ATOM 783 C C . TYR A 1 93 ? -6.138 -12.874 -13.397 1.00 94.31 93 TYR A C 1
ATOM 785 O O . TYR A 1 93 ? -5.438 -11.870 -13.417 1.00 94.31 93 TYR A O 1
ATOM 793 N N . SER A 1 94 ? -6.427 -13.553 -14.513 1.00 91.38 94 SER A N 1
ATOM 794 C CA . SER A 1 94 ? -5.786 -13.278 -15.816 1.00 91.38 94 SER A CA 1
ATOM 795 C C . SER A 1 94 ? -5.829 -11.791 -16.246 1.00 91.38 94 SER A C 1
ATOM 797 O O . SER A 1 94 ? -4.780 -11.249 -16.600 1.00 91.38 94 SER A O 1
ATOM 799 N N . PRO A 1 95 ? -6.964 -11.064 -16.142 1.00 90.31 95 PRO A N 1
ATOM 800 C CA . PRO A 1 95 ? -6.984 -9.623 -16.409 1.00 90.31 95 PRO A CA 1
ATOM 801 C C . PRO A 1 95 ? -6.100 -8.789 -15.469 1.00 90.31 95 PRO A C 1
ATOM 803 O O . PRO A 1 95 ? -5.492 -7.815 -15.909 1.00 90.31 95 PRO A O 1
ATOM 806 N N . VAL A 1 96 ? -6.019 -9.160 -14.186 1.00 89.88 96 VAL A N 1
ATOM 807 C CA . VAL A 1 96 ? -5.172 -8.486 -13.185 1.00 89.88 96 VAL A CA 1
ATOM 808 C C . VAL A 1 96 ? -3.697 -8.707 -13.517 1.00 89.88 96 VAL A C 1
ATOM 810 O O . VAL A 1 96 ? -2.929 -7.748 -13.569 1.00 89.88 96 VAL A O 1
ATOM 813 N N . GLU A 1 97 ? -3.311 -9.947 -13.813 1.00 89.56 97 GLU A N 1
ATOM 814 C CA . GLU A 1 97 ? -1.949 -10.295 -14.222 1.00 89.56 97 GLU A CA 1
ATOM 815 C C . GLU A 1 97 ? -1.519 -9.531 -15.480 1.00 89.56 97 GLU A C 1
ATOM 817 O O . GLU A 1 97 ? -0.484 -8.859 -15.479 1.00 89.56 97 GLU A O 1
ATOM 822 N N . SER A 1 98 ? -2.353 -9.542 -16.524 1.00 86.94 98 SER A N 1
ATOM 823 C CA . SER A 1 98 ? -2.083 -8.804 -17.762 1.00 86.94 98 SER A CA 1
ATOM 824 C C . SER A 1 98 ? -1.903 -7.304 -17.507 1.00 86.94 98 SER A C 1
ATOM 826 O O . SER A 1 98 ? -0.996 -6.675 -18.058 1.00 86.94 98 SER A O 1
ATOM 828 N N . TYR A 1 99 ? -2.734 -6.723 -16.637 1.00 86.50 99 TYR A N 1
ATOM 829 C CA . TYR A 1 99 ? -2.680 -5.298 -16.329 1.00 86.50 99 TYR A CA 1
ATOM 830 C C . TYR A 1 99 ? -1.398 -4.901 -15.582 1.00 86.50 99 TYR A C 1
ATOM 832 O O . TYR A 1 99 ? -0.742 -3.939 -15.987 1.00 86.50 99 TYR A O 1
ATOM 840 N N . TYR A 1 100 ? -1.037 -5.634 -14.523 1.00 88.00 100 TYR A N 1
ATOM 841 C CA . TYR A 1 100 ? 0.042 -5.241 -13.608 1.00 88.00 100 TYR A CA 1
ATOM 842 C C . TYR A 1 100 ? 1.418 -5.830 -13.943 1.00 88.00 100 TYR A C 1
ATOM 844 O O . TYR A 1 100 ? 2.419 -5.271 -13.497 1.00 88.00 100 TYR A O 1
ATOM 852 N N . ILE A 1 101 ? 1.507 -6.908 -14.730 1.00 85.00 101 ILE A N 1
ATOM 853 C CA . ILE A 1 101 ? 2.793 -7.488 -15.161 1.00 85.00 101 ILE A CA 1
ATOM 854 C C . ILE A 1 101 ? 3.061 -7.211 -16.641 1.00 85.00 101 ILE A C 1
ATOM 856 O O . ILE A 1 101 ? 4.150 -6.752 -16.981 1.00 85.00 101 ILE A O 1
ATOM 860 N N . CYS A 1 102 ? 2.097 -7.462 -17.531 1.00 73.44 102 CYS A N 1
ATOM 861 C CA . CYS A 1 102 ? 2.355 -7.413 -18.977 1.00 73.44 102 CYS A CA 1
ATOM 862 C C . CYS A 1 102 ? 2.290 -5.991 -19.558 1.00 73.44 102 CYS A C 1
ATOM 864 O O . CYS A 1 102 ? 3.121 -5.634 -20.390 1.00 73.44 102 CYS A O 1
ATOM 866 N N . LYS A 1 103 ? 1.329 -5.168 -19.113 1.00 67.88 103 LYS A N 1
ATOM 867 C CA . LYS A 1 103 ? 1.077 -3.801 -19.622 1.00 67.88 103 LYS A CA 1
ATOM 868 C C . LYS A 1 103 ? 1.704 -2.685 -18.767 1.00 67.88 103 LYS A C 1
ATOM 870 O O . LYS A 1 103 ? 1.271 -1.535 -18.839 1.00 67.88 103 LYS A O 1
ATOM 875 N N . ASN A 1 104 ? 2.659 -3.018 -17.900 1.00 63.41 104 ASN A N 1
ATOM 876 C CA . ASN A 1 104 ? 3.187 -2.112 -16.870 1.00 63.41 104 ASN A CA 1
ATOM 877 C C . ASN A 1 104 ? 4.554 -1.488 -17.226 1.00 63.41 104 ASN A C 1
ATOM 879 O O . ASN A 1 104 ? 5.226 -0.947 -16.351 1.00 63.41 104 ASN A O 1
ATOM 883 N N . ARG A 1 105 ? 4.991 -1.568 -18.493 1.00 54.19 105 ARG A N 1
ATOM 884 C CA . ARG A 1 105 ? 6.290 -1.007 -18.905 1.00 54.19 105 ARG A CA 1
ATOM 885 C C . ARG A 1 105 ? 6.312 0.529 -18.959 1.00 54.19 105 ARG A C 1
ATOM 887 O O . ARG A 1 105 ? 7.339 1.085 -18.614 1.00 54.19 105 ARG A O 1
ATOM 894 N N . ASP A 1 106 ? 5.180 1.199 -19.217 1.00 54.00 106 ASP A N 1
ATOM 895 C CA . ASP A 1 106 ? 5.169 2.650 -19.519 1.00 54.00 106 ASP A CA 1
ATOM 896 C C . ASP A 1 106 ? 4.256 3.510 -18.611 1.00 54.00 106 ASP A C 1
ATOM 898 O O . ASP A 1 106 ? 3.761 4.557 -19.023 1.00 54.00 106 ASP A O 1
ATOM 902 N N . ARG A 1 107 ? 3.965 3.085 -17.370 1.00 61.53 107 ARG A N 1
ATOM 903 C CA . ARG A 1 107 ? 2.963 3.755 -16.495 1.00 61.53 107 ARG A CA 1
ATOM 904 C C . ARG A 1 107 ? 3.519 4.372 -15.210 1.00 61.53 107 ARG A C 1
ATOM 906 O O . ARG A 1 107 ? 2.907 4.306 -14.147 1.00 61.53 107 ARG A O 1
ATOM 913 N N . GLU A 1 108 ? 4.686 4.994 -15.306 1.00 60.28 108 GLU A N 1
ATOM 914 C CA . GLU A 1 108 ? 5.396 5.578 -14.158 1.00 60.28 108 GLU A CA 1
ATOM 915 C C . GLU A 1 108 ? 4.739 6.855 -13.608 1.00 60.28 108 GLU A C 1
ATOM 917 O O . GLU A 1 108 ? 4.645 7.021 -12.392 1.00 60.28 108 GLU A O 1
ATOM 922 N N . VAL A 1 109 ? 4.165 7.695 -14.478 1.00 59.88 109 VAL A N 1
ATOM 923 C CA . VAL A 1 109 ? 3.413 8.906 -14.081 1.00 59.88 109 VAL A CA 1
ATOM 924 C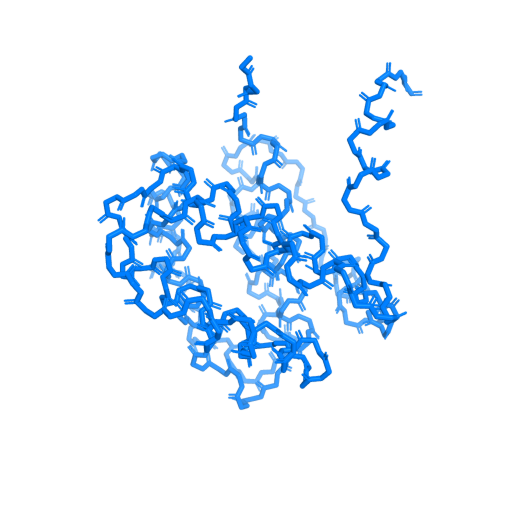 C . VAL A 1 109 ? 2.212 8.560 -13.190 1.00 59.88 109 VAL A C 1
ATOM 926 O O . VAL A 1 109 ? 1.896 9.282 -12.243 1.00 59.88 109 VAL A O 1
ATOM 929 N N . ASP A 1 110 ? 1.569 7.420 -13.447 1.00 70.75 110 ASP A N 1
ATOM 930 C CA . ASP A 1 110 ? 0.377 6.993 -12.718 1.00 70.75 110 ASP A CA 1
ATOM 931 C C . ASP A 1 110 ? 0.709 6.553 -11.279 1.00 70.75 110 ASP A C 1
ATOM 933 O O . ASP A 1 110 ? -0.024 6.849 -10.335 1.00 70.75 110 ASP A O 1
ATOM 937 N N . ILE A 1 111 ? 1.871 5.919 -11.074 1.00 75.00 111 ILE A N 1
ATOM 938 C CA . ILE A 1 111 ? 2.356 5.507 -9.745 1.00 75.00 111 ILE A CA 1
ATOM 939 C C . ILE A 1 111 ? 2.596 6.724 -8.858 1.00 75.00 111 ILE A C 1
ATOM 941 O O . ILE A 1 111 ? 2.142 6.744 -7.713 1.00 75.00 111 ILE A O 1
ATOM 945 N N . THR A 1 112 ? 3.271 7.744 -9.384 1.00 73.38 112 THR A N 1
ATOM 946 C CA . THR A 1 112 ? 3.606 8.958 -8.632 1.00 73.38 112 THR A CA 1
ATOM 947 C C . THR A 1 112 ? 2.347 9.706 -8.182 1.00 73.38 112 THR A C 1
ATOM 949 O O . THR A 1 112 ? 2.239 10.076 -7.013 1.00 73.38 112 THR A O 1
ATOM 952 N N . ASN A 1 113 ? 1.344 9.851 -9.054 1.00 74.44 113 ASN A N 1
ATOM 953 C CA . ASN A 1 113 ? 0.078 10.516 -8.713 1.00 74.44 113 ASN A CA 1
ATOM 954 C C . ASN A 1 113 ? -0.714 9.761 -7.640 1.00 74.44 113 ASN A C 1
ATOM 956 O O . ASN A 1 113 ? -1.185 10.349 -6.659 1.00 74.44 113 ASN A O 1
ATOM 960 N N . HIS A 1 114 ? -0.820 8.442 -7.792 1.00 80.62 114 HIS A N 1
ATOM 961 C CA . HIS A 1 114 ? -1.458 7.582 -6.803 1.00 80.62 114 HIS A CA 1
ATOM 962 C C . HIS A 1 114 ? -0.732 7.618 -5.456 1.00 80.62 114 HIS A C 1
ATOM 964 O O . HIS A 1 114 ? -1.379 7.688 -4.407 1.00 80.62 114 HIS A O 1
ATOM 970 N N . LEU A 1 115 ? 0.602 7.624 -5.485 1.00 83.56 115 LEU A N 1
ATOM 971 C CA . LEU A 1 115 ? 1.438 7.717 -4.299 1.00 83.56 115 LEU A CA 1
ATOM 972 C C . LEU A 1 115 ? 1.188 9.020 -3.542 1.00 83.56 115 LEU A C 1
ATOM 974 O O . LEU A 1 115 ? 0.905 8.967 -2.346 1.00 83.56 115 LEU A O 1
ATOM 978 N N . TRP A 1 116 ? 1.208 10.171 -4.220 1.00 81.69 116 TRP A N 1
ATOM 979 C CA . TRP A 1 116 ? 0.912 11.452 -3.574 1.00 81.69 116 TRP A CA 1
ATOM 980 C C . TRP A 1 116 ? -0.484 11.467 -2.963 1.00 81.69 116 TRP A C 1
ATOM 982 O O . TRP A 1 116 ? -0.631 11.825 -1.794 1.00 81.69 116 TRP A O 1
ATOM 992 N N . GLY A 1 117 ? -1.494 10.994 -3.697 1.00 78.62 117 GLY A N 1
ATOM 993 C CA . GLY A 1 117 ? -2.859 10.892 -3.181 1.00 78.62 117 GLY A CA 1
ATOM 994 C C . GLY A 1 117 ? -2.954 10.061 -1.896 1.00 78.62 117 GLY A C 1
ATOM 995 O O . GLY A 1 117 ? -3.618 10.468 -0.938 1.00 78.62 117 GLY A O 1
ATOM 996 N N . VAL A 1 118 ? -2.253 8.923 -1.837 1.00 83.75 118 VAL A N 1
ATOM 997 C CA . VAL A 1 118 ? -2.204 8.084 -0.631 1.00 83.75 118 VAL A CA 1
ATOM 998 C C . VAL A 1 118 ? -1.436 8.776 0.494 1.00 83.75 118 VAL A C 1
ATOM 1000 O O . VAL A 1 118 ? -1.943 8.826 1.612 1.00 83.75 118 VAL A O 1
ATOM 1003 N N . LEU A 1 119 ? -0.266 9.361 0.229 1.00 84.19 119 LEU A N 1
ATOM 1004 C CA . LEU A 1 119 ? 0.529 10.041 1.256 1.00 84.19 119 LEU A CA 1
ATOM 1005 C C . LEU A 1 119 ? -0.214 11.220 1.882 1.00 84.19 119 LEU A C 1
ATOM 1007 O O . LEU A 1 119 ? -0.229 11.327 3.106 1.00 84.19 119 LEU A O 1
ATOM 1011 N N . PHE A 1 120 ? -0.884 12.049 1.078 1.00 80.38 120 PHE A N 1
ATOM 1012 C CA . PHE A 1 120 ? -1.730 13.132 1.584 1.00 80.38 120 PHE A CA 1
ATOM 1013 C C . PHE A 1 120 ? -2.872 12.596 2.451 1.00 80.38 120 PHE A C 1
ATOM 1015 O O . PHE A 1 120 ? -3.081 13.085 3.562 1.00 80.38 120 PHE A O 1
ATOM 1022 N N . THR A 1 121 ? -3.559 11.544 1.990 1.00 78.75 121 THR A N 1
ATOM 1023 C CA . THR A 1 121 ? -4.646 10.905 2.749 1.00 78.75 121 THR A CA 1
ATOM 1024 C C . THR A 1 121 ? -4.160 10.401 4.111 1.00 78.75 121 THR A C 1
ATOM 1026 O O . THR A 1 121 ? -4.803 10.642 5.137 1.00 78.75 121 THR A O 1
ATOM 1029 N N . LEU A 1 122 ? -3.021 9.701 4.137 1.00 82.38 122 LEU A N 1
ATOM 1030 C CA . LEU A 1 122 ? -2.454 9.133 5.361 1.00 82.38 122 LEU A CA 1
ATOM 1031 C C . LEU A 1 122 ? -1.928 10.217 6.310 1.00 82.38 122 LEU A C 1
ATOM 1033 O O . LEU A 1 122 ? -2.150 10.120 7.516 1.00 82.38 122 LEU A O 1
ATOM 1037 N N . ALA A 1 123 ? -1.268 11.247 5.777 1.00 77.19 123 ALA A N 1
ATOM 1038 C CA . ALA A 1 123 ? -0.738 12.358 6.560 1.00 77.19 123 ALA A CA 1
ATOM 1039 C C . ALA A 1 123 ? -1.853 13.139 7.266 1.00 77.19 123 ALA A C 1
ATOM 1041 O O . ALA A 1 123 ? -1.755 13.373 8.469 1.00 77.19 123 ALA A O 1
ATOM 1042 N N . TYR A 1 124 ? -2.932 13.456 6.541 1.00 73.00 124 TYR A N 1
ATOM 1043 C CA . TYR A 1 124 ? -4.095 14.156 7.089 1.00 73.00 124 TYR A CA 1
ATOM 1044 C C . TYR A 1 124 ? -4.817 13.333 8.160 1.00 73.00 124 TYR A C 1
ATOM 1046 O O . TYR A 1 124 ? -5.246 13.839 9.194 1.00 73.00 124 TYR A O 1
ATOM 1054 N N . SER A 1 125 ? -4.930 12.024 7.936 1.00 68.75 125 SER A N 1
ATOM 1055 C CA . SER A 1 125 ? -5.714 11.155 8.815 1.00 68.75 125 SER A CA 1
ATOM 1056 C C . SER A 1 125 ? -4.989 10.762 10.104 1.00 68.75 125 SER A C 1
ATOM 1058 O O . SER A 1 125 ? -5.624 10.184 10.985 1.00 68.75 125 SER A O 1
ATOM 1060 N N . ASN A 1 126 ? -3.669 10.982 10.217 1.00 65.19 126 ASN A N 1
ATOM 1061 C CA . ASN A 1 126 ? -2.883 10.274 11.230 1.00 65.19 126 ASN A CA 1
ATOM 1062 C C . ASN A 1 126 ? -1.617 10.993 11.745 1.00 65.19 126 ASN A C 1
ATOM 1064 O O . ASN A 1 126 ? -0.556 10.382 11.884 1.00 65.19 126 ASN A O 1
ATOM 1068 N N . ASN A 1 127 ? -1.730 12.264 12.158 1.00 63.75 127 ASN A N 1
ATOM 1069 C CA . ASN A 1 127 ? -0.611 13.006 12.776 1.00 63.75 127 ASN A CA 1
ATOM 1070 C C . ASN A 1 127 ? 0.017 12.303 14.010 1.00 63.75 127 ASN A C 1
ATOM 1072 O O . ASN A 1 127 ? 1.212 12.459 14.257 1.00 63.75 127 ASN A O 1
ATOM 1076 N N . LYS A 1 128 ? -0.736 11.470 14.751 1.00 67.88 128 LYS A N 1
ATOM 1077 C CA . LYS A 1 128 ? -0.224 10.686 15.900 1.00 67.88 128 LYS A CA 1
ATOM 1078 C C . LYS A 1 128 ? 0.655 9.490 15.505 1.00 67.88 128 LYS A C 1
ATOM 1080 O O . LYS A 1 128 ? 1.409 8.989 16.332 1.00 67.88 128 LYS A O 1
ATOM 1085 N N . HIS A 1 129 ? 0.601 9.047 14.249 1.00 76.25 129 HIS A N 1
ATOM 1086 C CA . HIS A 1 129 ? 1.311 7.861 13.756 1.00 76.25 129 HIS A CA 1
ATOM 1087 C C . HIS A 1 129 ? 2.492 8.223 12.848 1.00 76.25 129 HIS A C 1
ATOM 1089 O O . HIS A 1 129 ? 2.809 7.499 11.905 1.00 76.25 129 HIS A O 1
ATOM 1095 N N . ARG A 1 130 ? 3.183 9.332 13.150 1.00 78.69 130 ARG A N 1
ATOM 1096 C CA . ARG A 1 130 ? 4.325 9.836 12.371 1.00 78.69 130 ARG A CA 1
ATOM 1097 C C . ARG A 1 130 ? 5.379 8.770 12.082 1.00 78.69 130 ARG A C 1
ATOM 1099 O O . ARG A 1 130 ? 5.836 8.673 10.951 1.00 78.69 130 ARG A O 1
ATOM 1106 N N . LEU A 1 131 ? 5.760 7.966 13.075 1.00 80.94 131 LEU A N 1
ATOM 1107 C CA . LEU A 1 131 ? 6.773 6.924 12.886 1.00 80.94 131 LEU A CA 1
ATOM 1108 C C . LEU A 1 131 ? 6.321 5.866 11.870 1.00 80.94 131 LEU A C 1
ATOM 1110 O O . LEU A 1 131 ? 7.075 5.516 10.967 1.00 80.94 131 LEU A O 1
ATOM 1114 N N . GLU A 1 132 ? 5.083 5.388 11.989 1.00 83.69 132 GLU A N 1
ATOM 1115 C CA . GLU A 1 132 ? 4.510 4.414 11.056 1.00 83.69 132 GLU A CA 1
ATOM 1116 C C . GLU A 1 132 ? 4.365 5.011 9.655 1.00 83.69 132 GLU A C 1
ATOM 1118 O O . GLU A 1 132 ? 4.703 4.350 8.676 1.00 83.69 132 GLU A O 1
ATOM 1123 N N . PHE A 1 133 ? 3.956 6.279 9.553 1.00 84.50 133 PHE A N 1
ATOM 1124 C CA . PHE A 1 133 ? 3.927 7.005 8.286 1.00 84.50 133 PHE A CA 1
ATOM 1125 C C . PHE A 1 133 ? 5.317 7.081 7.650 1.00 84.50 133 PHE A C 1
ATOM 1127 O O . PHE A 1 133 ? 5.465 6.774 6.473 1.00 84.50 133 PHE A O 1
ATOM 1134 N N . MET A 1 134 ? 6.354 7.431 8.417 1.00 82.06 134 MET A N 1
ATOM 1135 C CA . MET A 1 134 ? 7.717 7.504 7.886 1.00 82.06 134 MET A CA 1
ATOM 1136 C C . MET A 1 134 ? 8.238 6.130 7.450 1.00 82.06 134 MET A C 1
ATOM 1138 O O . MET A 1 134 ? 8.939 6.049 6.443 1.00 82.06 134 MET A O 1
ATOM 1142 N N . LYS A 1 135 ? 7.872 5.046 8.153 1.00 86.06 135 LYS A N 1
ATOM 1143 C CA . LYS A 1 135 ? 8.164 3.672 7.710 1.00 86.06 135 LYS A CA 1
ATOM 1144 C C . LYS A 1 135 ? 7.455 3.349 6.395 1.00 86.06 135 LYS A C 1
ATOM 1146 O O . LYS A 1 135 ? 8.112 2.882 5.470 1.00 86.06 135 LYS A O 1
ATOM 1151 N N . PHE A 1 136 ? 6.154 3.631 6.299 1.00 88.12 136 PHE A N 1
ATOM 1152 C CA . PHE A 1 136 ? 5.361 3.440 5.079 1.00 88.12 136 PHE A CA 1
ATOM 1153 C C . PHE A 1 136 ? 5.963 4.207 3.903 1.00 88.12 136 PHE A C 1
ATOM 1155 O O . PHE A 1 136 ? 6.199 3.650 2.832 1.00 88.12 136 PHE A O 1
ATOM 1162 N N . PHE A 1 137 ? 6.253 5.484 4.122 1.00 86.19 137 PHE A N 1
ATOM 1163 C CA . PHE A 1 137 ? 6.780 6.382 3.114 1.00 86.19 137 PHE A CA 1
ATOM 1164 C C . PHE A 1 137 ? 8.157 5.926 2.622 1.00 86.19 137 PHE A C 1
ATOM 1166 O O . PHE A 1 137 ? 8.318 5.711 1.426 1.00 86.19 137 PHE A O 1
ATOM 1173 N N . ARG A 1 138 ? 9.114 5.659 3.524 1.00 84.94 138 ARG A N 1
ATOM 1174 C CA . ARG A 1 138 ? 10.444 5.139 3.149 1.00 84.94 138 ARG A CA 1
ATOM 1175 C C . ARG A 1 138 ? 10.362 3.803 2.418 1.00 84.94 138 ARG A C 1
ATOM 1177 O O . ARG A 1 138 ? 11.005 3.637 1.388 1.00 84.94 138 ARG A O 1
ATOM 1184 N N . ALA A 1 139 ? 9.553 2.870 2.920 1.00 87.69 139 ALA A N 1
ATOM 1185 C CA . ALA A 1 139 ? 9.344 1.583 2.265 1.00 87.69 139 ALA A CA 1
ATOM 1186 C C . ALA A 1 139 ? 8.807 1.765 0.841 1.00 87.69 139 ALA A C 1
ATOM 1188 O O . ALA A 1 139 ? 9.265 1.097 -0.080 1.00 87.69 139 ALA A O 1
ATOM 1189 N N . THR A 1 140 ? 7.886 2.709 0.652 1.00 86.88 140 THR A N 1
ATOM 1190 C CA . THR A 1 140 ? 7.317 3.010 -0.660 1.00 86.88 140 THR A CA 1
ATOM 1191 C C . THR A 1 140 ? 8.338 3.630 -1.610 1.00 86.88 140 THR A C 1
ATOM 1193 O O . THR A 1 140 ? 8.467 3.171 -2.740 1.00 86.88 140 THR A O 1
ATOM 1196 N N . LEU A 1 141 ? 9.114 4.613 -1.147 1.00 86.06 141 LEU A N 1
ATOM 1197 C CA . LEU A 1 141 ? 10.188 5.224 -1.939 1.00 86.06 141 LEU A CA 1
ATOM 1198 C C . LEU A 1 141 ? 11.241 4.209 -2.378 1.00 86.06 141 LEU A C 1
ATOM 1200 O O . LEU A 1 141 ? 11.684 4.227 -3.524 1.00 86.06 141 LEU A O 1
ATOM 1204 N N . ASN A 1 142 ? 11.587 3.275 -1.494 1.00 87.75 142 ASN A N 1
ATOM 1205 C CA . ASN A 1 142 ? 12.574 2.239 -1.775 1.00 87.75 142 ASN A CA 1
ATOM 1206 C C . ASN A 1 142 ? 12.096 1.162 -2.766 1.00 87.75 142 ASN A C 1
ATOM 1208 O O . ASN A 1 142 ? 12.876 0.278 -3.131 1.00 87.75 142 ASN A O 1
ATOM 1212 N N . MET A 1 143 ? 10.827 1.207 -3.176 1.00 87.31 143 MET A N 1
ATOM 1213 C CA . MET A 1 143 ? 10.268 0.389 -4.258 1.00 87.31 143 MET A CA 1
ATOM 1214 C C . MET A 1 143 ? 10.165 1.157 -5.583 1.00 87.31 143 MET A C 1
ATOM 1216 O O . MET A 1 143 ? 9.779 0.569 -6.589 1.00 87.31 143 MET A O 1
ATOM 1220 N N . LEU A 1 144 ? 10.485 2.456 -5.598 1.00 83.19 144 LEU A N 1
ATOM 1221 C CA . LEU A 1 144 ? 10.566 3.248 -6.822 1.00 83.19 144 LEU A CA 1
ATOM 1222 C C . LEU A 1 144 ? 11.952 3.118 -7.459 1.00 83.19 144 LEU A C 1
ATOM 1224 O O . LEU A 1 144 ? 12.957 2.960 -6.753 1.00 83.19 144 LEU A O 1
ATOM 1228 N N . GLU A 1 145 ? 11.981 3.246 -8.785 1.00 78.06 145 GLU A N 1
ATOM 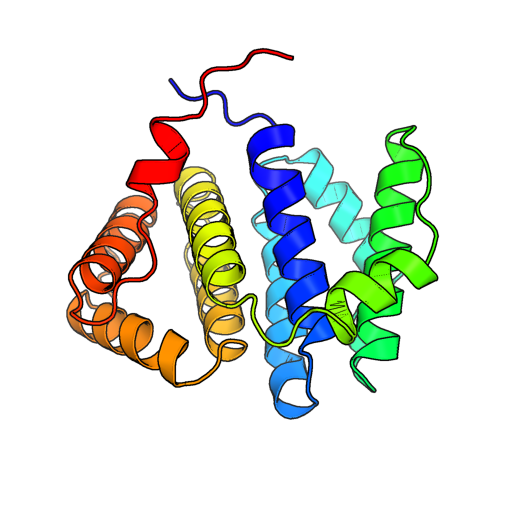1229 C CA . GLU A 1 145 ? 13.210 3.368 -9.569 1.00 78.06 145 GLU A CA 1
ATOM 1230 C C . GLU A 1 145 ? 14.028 4.596 -9.127 1.00 78.06 145 GLU A C 1
ATOM 1232 O O . GLU A 1 145 ? 13.425 5.611 -8.751 1.00 78.06 145 GLU A O 1
ATOM 1237 N N . PRO A 1 146 ? 15.375 4.554 -9.205 1.00 77.88 146 PRO A N 1
ATOM 1238 C CA . PRO A 1 146 ? 16.249 5.633 -8.728 1.00 77.88 146 PRO A CA 1
ATOM 1239 C C . PRO A 1 146 ? 15.852 7.015 -9.253 1.00 77.88 146 PRO A C 1
ATOM 1241 O O . PRO A 1 146 ? 15.645 7.938 -8.475 1.00 77.88 146 PRO A O 1
ATOM 1244 N N . TYR A 1 147 ? 15.568 7.126 -10.553 1.00 73.81 147 TYR A N 1
ATOM 1245 C CA . TYR A 1 147 ? 15.129 8.377 -11.182 1.00 73.81 147 TYR A CA 1
ATOM 1246 C C . TYR A 1 147 ? 13.914 9.039 -10.495 1.00 73.81 147 TYR A C 1
ATOM 1248 O O . TYR A 1 147 ? 13.812 10.263 -10.447 1.00 73.81 147 TYR A O 1
ATOM 1256 N N . HIS A 1 148 ? 12.999 8.244 -9.931 1.00 72.25 148 HIS A N 1
ATOM 1257 C CA . HIS A 1 148 ? 11.818 8.722 -9.203 1.00 72.25 148 HIS A CA 1
ATOM 1258 C C . HIS A 1 148 ? 12.092 8.944 -7.714 1.00 72.25 148 HIS A C 1
ATOM 1260 O O . HIS A 1 148 ? 11.483 9.811 -7.082 1.00 72.25 148 HIS A O 1
ATOM 1266 N N . ARG A 1 149 ? 12.995 8.141 -7.146 1.00 78.56 149 ARG A N 1
ATOM 1267 C CA . ARG A 1 149 ? 13.367 8.167 -5.734 1.00 78.56 149 ARG A CA 1
ATOM 1268 C C . ARG A 1 149 ? 14.282 9.338 -5.405 1.00 78.56 149 ARG A C 1
ATOM 1270 O O . ARG A 1 149 ? 13.974 10.080 -4.472 1.00 78.56 149 ARG A O 1
ATOM 1277 N N . ASP A 1 150 ? 15.359 9.519 -6.164 1.00 75.88 150 ASP A N 1
ATOM 1278 C CA . ASP A 1 150 ? 16.422 10.488 -5.880 1.00 75.88 150 ASP A CA 1
ATOM 1279 C C . ASP A 1 150 ? 15.865 11.907 -5.726 1.00 75.88 150 ASP A C 1
ATOM 1281 O O . ASP A 1 150 ? 16.246 12.609 -4.785 1.00 75.88 150 ASP A O 1
ATOM 1285 N N . PRO A 1 151 ? 14.888 12.345 -6.550 1.00 68.69 151 PRO A N 1
ATOM 1286 C CA . PRO A 1 151 ? 14.226 13.608 -6.315 1.00 68.69 151 PRO A CA 1
ATOM 1287 C C . PRO A 1 151 ? 13.623 13.738 -4.922 1.00 68.69 151 PRO A C 1
ATOM 1289 O O . PRO A 1 151 ? 13.837 14.735 -4.226 1.00 68.69 151 PRO A O 1
ATOM 1292 N N . ILE A 1 152 ? 12.879 12.728 -4.502 1.00 73.81 152 ILE A N 1
ATOM 1293 C CA . ILE A 1 152 ? 12.176 12.744 -3.230 1.00 73.81 152 ILE A CA 1
ATOM 1294 C C . ILE A 1 152 ? 13.174 12.664 -2.071 1.00 73.81 152 ILE A C 1
ATOM 1296 O O . ILE A 1 152 ? 13.017 13.386 -1.088 1.00 73.81 152 ILE A O 1
ATOM 1300 N N . GLU A 1 153 ? 14.231 11.863 -2.198 1.00 76.88 153 GLU A N 1
ATOM 1301 C CA . GLU A 1 153 ? 15.303 11.787 -1.201 1.00 76.88 153 GLU A CA 1
ATOM 1302 C C . GLU A 1 153 ? 16.024 13.123 -1.021 1.00 76.88 153 GLU A C 1
ATOM 1304 O O . GLU A 1 153 ? 16.171 13.586 0.110 1.00 76.88 153 GLU A O 1
ATOM 1309 N N . GLN A 1 154 ? 16.372 13.806 -2.114 1.00 70.75 154 GLN A N 1
ATOM 1310 C CA . GLN A 1 154 ? 16.956 15.148 -2.044 1.00 70.75 154 GLN A CA 1
ATOM 1311 C C . GLN A 1 154 ? 15.998 16.155 -1.393 1.00 70.75 154 GLN A C 1
ATOM 1313 O O . GLN A 1 154 ? 16.408 16.962 -0.560 1.00 70.75 154 GLN A O 1
ATOM 1318 N N . ALA A 1 155 ? 14.699 16.084 -1.702 1.00 68.50 155 ALA A N 1
ATOM 1319 C CA . ALA A 1 155 ? 13.701 16.931 -1.049 1.00 68.50 155 ALA A CA 1
ATOM 1320 C C . ALA A 1 155 ? 13.606 16.651 0.463 1.00 68.50 155 ALA A C 1
ATOM 1322 O O . ALA A 1 155 ? 13.499 17.585 1.253 1.00 68.50 155 ALA A O 1
ATOM 1323 N N . LEU A 1 156 ? 13.689 15.386 0.884 1.00 71.81 156 LEU A N 1
ATOM 1324 C CA . LEU A 1 156 ? 13.677 15.001 2.300 1.00 71.81 156 LEU A CA 1
ATOM 1325 C C . LEU A 1 156 ? 14.907 15.484 3.062 1.00 71.81 156 LEU A C 1
ATOM 1327 O O . LEU A 1 156 ? 14.771 15.927 4.203 1.00 71.81 156 LEU A O 1
ATOM 1331 N N . ILE A 1 157 ? 16.082 15.412 2.434 1.00 71.69 157 ILE A N 1
ATOM 1332 C CA . ILE A 1 157 ? 17.322 15.967 2.982 1.00 71.69 157 ILE A CA 1
ATOM 1333 C C . ILE A 1 157 ? 17.152 17.479 3.191 1.00 71.69 157 ILE A C 1
ATOM 1335 O O . ILE A 1 157 ? 17.428 17.978 4.281 1.00 71.69 157 ILE A O 1
ATOM 1339 N N . ASN A 1 158 ? 16.593 18.180 2.199 1.00 62.34 158 ASN A N 1
ATOM 1340 C CA . ASN A 1 158 ? 16.419 19.636 2.222 1.00 62.34 158 ASN A CA 1
ATOM 1341 C C . ASN A 1 158 ? 15.332 20.130 3.193 1.00 62.34 158 ASN A C 1
ATOM 1343 O O . ASN A 1 158 ? 15.465 21.206 3.771 1.00 62.34 158 ASN A O 1
ATOM 1347 N N . ILE A 1 159 ? 14.250 19.371 3.389 1.00 63.91 159 ILE A N 1
ATOM 1348 C CA . ILE A 1 159 ? 13.154 19.741 4.309 1.00 63.91 159 ILE A CA 1
ATOM 1349 C C . ILE A 1 159 ? 13.528 19.446 5.772 1.00 63.91 159 ILE A C 1
ATOM 1351 O O . ILE A 1 159 ? 12.959 20.027 6.701 1.00 63.91 159 ILE A O 1
ATOM 1355 N N . GLY A 1 160 ? 14.524 18.583 5.979 1.00 55.25 160 GLY A N 1
ATOM 1356 C CA . GLY A 1 160 ? 15.014 18.191 7.288 1.00 55.25 160 GLY A CA 1
ATOM 1357 C C . GLY A 1 160 ? 14.030 17.283 8.027 1.00 55.25 160 GLY A C 1
ATOM 1358 O O . GLY A 1 160 ? 12.807 17.390 7.919 1.00 55.25 160 GLY A O 1
ATOM 1359 N N . ASN A 1 161 ? 14.566 16.395 8.863 1.00 61.53 161 ASN A N 1
ATOM 1360 C CA . ASN A 1 161 ? 13.791 15.597 9.818 1.00 61.53 161 ASN A CA 1
ATOM 1361 C C . ASN A 1 161 ? 13.221 16.478 10.948 1.00 61.53 161 ASN A C 1
ATOM 1363 O O . ASN A 1 161 ? 13.347 16.127 12.115 1.00 61.53 161 ASN A O 1
ATOM 1367 N N . ASN A 1 162 ? 12.633 17.638 10.638 1.00 67.75 162 ASN A N 1
ATOM 1368 C CA . ASN A 1 162 ? 12.110 18.566 11.626 1.00 67.75 162 ASN A CA 1
ATOM 1369 C C . ASN A 1 162 ? 10.906 17.920 12.337 1.00 67.75 162 ASN A C 1
ATOM 1371 O O . ASN A 1 162 ? 9.820 17.815 11.746 1.00 67.75 162 ASN A O 1
ATOM 1375 N N . PRO A 1 163 ? 11.055 17.498 13.606 1.00 65.56 163 PRO A N 1
ATOM 1376 C CA . PRO A 1 163 ? 9.995 16.798 14.320 1.00 65.56 163 PRO A CA 1
ATOM 1377 C C . PRO A 1 163 ? 8.813 17.724 14.642 1.00 65.56 163 PRO A C 1
ATOM 1379 O O . PRO A 1 163 ? 7.727 17.233 14.944 1.00 65.56 163 PRO A O 1
ATOM 1382 N N . LYS A 1 164 ? 8.994 19.050 14.530 1.00 70.19 164 LYS A N 1
ATOM 1383 C CA . LYS A 1 164 ? 7.948 20.058 14.751 1.00 70.19 164 LYS A CA 1
ATOM 1384 C C . LYS A 1 164 ? 7.064 20.293 13.519 1.00 70.19 164 LYS A C 1
ATOM 1386 O O . LYS A 1 164 ? 5.980 20.852 13.656 1.00 70.19 164 LYS A O 1
ATOM 1391 N N . LEU A 1 165 ? 7.485 19.871 12.321 1.00 74.06 165 LEU A N 1
ATOM 1392 C CA . LEU A 1 165 ? 6.675 20.010 11.105 1.00 74.06 165 LEU A CA 1
ATOM 1393 C C . LEU A 1 165 ? 5.545 18.970 11.100 1.00 74.06 165 LEU A C 1
ATOM 1395 O O . LEU A 1 165 ? 5.826 17.780 11.211 1.00 74.06 165 LEU A O 1
ATOM 1399 N N . SER A 1 166 ? 4.283 19.381 10.950 1.00 74.69 166 SER A N 1
ATOM 1400 C CA . SER A 1 166 ? 3.152 18.446 10.789 1.00 74.69 166 SER A CA 1
ATOM 1401 C C . SER A 1 166 ? 3.340 17.541 9.563 1.00 74.69 166 SER A C 1
ATOM 1403 O O . SER A 1 166 ? 3.879 18.006 8.555 1.00 74.69 166 SER A O 1
ATOM 1405 N N . LEU A 1 167 ? 2.827 16.303 9.599 1.00 73.56 167 LEU A N 1
ATOM 1406 C CA . LEU A 1 167 ? 2.941 15.354 8.479 1.00 73.56 167 LEU A CA 1
ATOM 1407 C C . LEU A 1 167 ? 2.377 15.917 7.170 1.00 73.56 167 LEU A C 1
ATOM 1409 O O . LEU A 1 167 ? 2.990 15.757 6.121 1.00 73.56 167 LEU A O 1
ATOM 1413 N N . GLU A 1 168 ? 1.251 16.623 7.233 1.00 71.31 168 GLU A N 1
ATOM 1414 C CA . GLU A 1 168 ? 0.618 17.243 6.062 1.00 71.31 168 GLU A CA 1
ATOM 1415 C C . GLU A 1 168 ? 1.541 18.260 5.384 1.00 71.31 168 GLU A C 1
ATOM 1417 O O . GLU A 1 168 ? 1.796 18.168 4.185 1.00 71.31 168 GLU A O 1
ATOM 1422 N N . LYS A 1 169 ? 2.105 19.190 6.167 1.00 75.06 169 LYS A N 1
ATOM 1423 C CA . LYS A 1 169 ? 3.081 20.173 5.671 1.00 75.06 169 LYS A CA 1
ATOM 1424 C C . LYS A 1 169 ? 4.353 19.510 5.142 1.00 75.06 169 LYS A C 1
ATOM 1426 O O . LYS A 1 169 ? 4.900 19.978 4.151 1.00 75.06 169 LYS A O 1
ATOM 1431 N N . LEU A 1 170 ? 4.811 18.421 5.766 1.00 77.69 170 LEU A N 1
ATOM 1432 C CA . LEU A 1 170 ? 5.951 17.649 5.268 1.00 77.69 170 LEU A CA 1
ATOM 1433 C C . LEU A 1 170 ? 5.655 17.070 3.877 1.00 77.69 170 LEU A C 1
ATOM 1435 O O . LEU A 1 170 ? 6.421 17.318 2.951 1.00 77.69 170 LEU A O 1
ATOM 1439 N N . VAL A 1 171 ? 4.533 16.361 3.711 1.00 76.38 171 VAL A N 1
ATOM 1440 C CA . VAL A 1 171 ? 4.129 15.781 2.416 1.00 76.38 171 VAL A CA 1
ATOM 1441 C C . VAL A 1 171 ? 3.940 16.864 1.356 1.00 76.38 171 VAL A C 1
ATOM 1443 O O . VAL A 1 171 ? 4.441 16.716 0.244 1.00 76.38 171 VAL A O 1
ATOM 1446 N N . TYR A 1 172 ? 3.287 17.972 1.713 1.00 77.06 172 TYR A N 1
ATOM 1447 C CA . TYR A 1 172 ? 3.087 19.108 0.815 1.00 77.06 172 TYR A CA 1
ATOM 1448 C C . TYR A 1 172 ? 4.407 19.712 0.326 1.00 77.06 172 TYR A C 1
ATOM 1450 O O . TYR A 1 172 ? 4.573 19.931 -0.874 1.00 77.06 172 TYR A O 1
ATOM 1458 N N . ASN A 1 173 ? 5.361 19.939 1.233 1.00 74.81 173 ASN A N 1
ATOM 1459 C CA . ASN A 1 173 ? 6.657 20.509 0.878 1.00 74.81 173 ASN A CA 1
ATOM 1460 C C . ASN A 1 173 ? 7.440 19.579 -0.054 1.00 74.81 173 ASN A C 1
ATOM 1462 O O . ASN A 1 173 ? 7.974 20.044 -1.056 1.00 74.81 173 ASN A O 1
ATOM 1466 N N . ILE A 1 174 ? 7.455 18.269 0.227 1.00 73.75 174 ILE A N 1
ATOM 1467 C CA . ILE A 1 174 ? 8.126 17.285 -0.636 1.00 73.75 174 ILE A CA 1
ATOM 1468 C C . ILE A 1 174 ? 7.510 17.316 -2.038 1.00 73.75 174 ILE A C 1
ATOM 1470 O O . ILE A 1 174 ? 8.232 17.415 -3.029 1.00 73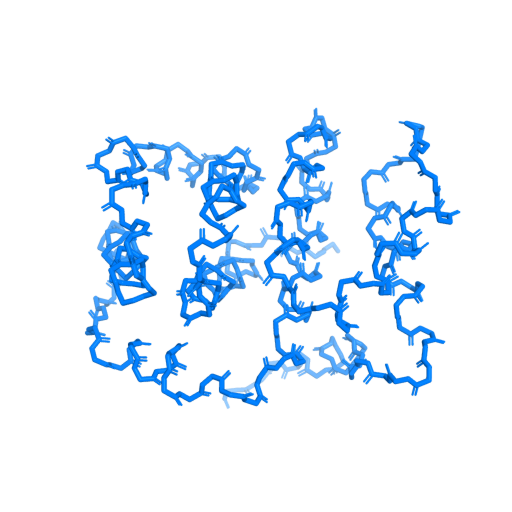.75 174 ILE A O 1
ATOM 1474 N N . TYR A 1 175 ? 6.180 17.272 -2.120 1.00 75.06 175 TYR A N 1
ATOM 1475 C CA . TYR A 1 175 ? 5.449 17.322 -3.383 1.00 75.06 175 TYR A CA 1
ATOM 1476 C C . TYR A 1 175 ? 5.774 18.596 -4.184 1.00 75.06 175 TYR A C 1
ATOM 1478 O O . TYR A 1 175 ? 6.137 18.500 -5.357 1.00 75.06 175 TYR A O 1
ATOM 1486 N N . LYS A 1 176 ? 5.766 19.778 -3.548 1.00 74.00 176 LYS A N 1
ATOM 1487 C CA . LYS A 1 176 ? 6.136 21.044 -4.208 1.00 74.00 176 LYS A CA 1
ATOM 1488 C C . LYS A 1 176 ? 7.576 21.054 -4.728 1.00 74.00 176 LYS A C 1
ATOM 1490 O O . LYS A 1 176 ? 7.827 21.560 -5.820 1.00 74.00 176 LYS A O 1
ATOM 1495 N N . THR A 1 177 ? 8.523 20.468 -3.995 1.00 69.69 177 THR A N 1
ATOM 1496 C CA . THR A 1 177 ? 9.917 20.328 -4.454 1.00 69.69 177 THR A CA 1
ATOM 1497 C C . THR A 1 177 ? 10.060 19.370 -5.645 1.00 69.69 177 THR A C 1
ATOM 1499 O O . THR A 1 177 ? 11.003 19.490 -6.429 1.00 69.69 177 THR A O 1
ATOM 1502 N N . VAL A 1 178 ? 9.159 18.397 -5.797 1.00 67.56 178 VAL A N 1
ATOM 1503 C CA . VAL A 1 178 ? 9.161 17.463 -6.934 1.00 67.56 178 VAL A CA 1
ATOM 1504 C C . VAL A 1 178 ? 8.505 18.084 -8.171 1.00 67.56 178 VAL A C 1
ATOM 1506 O O . VAL A 1 178 ? 9.056 17.944 -9.259 1.00 67.56 178 VAL A O 1
ATOM 1509 N N . GLU A 1 179 ? 7.396 18.816 -8.022 1.00 66.81 179 GLU A N 1
ATOM 1510 C CA . GLU A 1 179 ? 6.703 19.452 -9.158 1.00 66.81 179 GLU A CA 1
ATOM 1511 C C . GLU A 1 179 ? 7.509 20.555 -9.851 1.00 66.81 179 GLU A C 1
ATOM 1513 O O . GLU A 1 179 ? 7.394 20.732 -11.061 1.00 66.81 179 GLU A O 1
ATOM 1518 N N . ASN A 1 180 ? 8.350 21.281 -9.115 1.00 63.69 180 ASN A N 1
ATOM 1519 C CA . ASN A 1 180 ? 9.115 22.406 -9.660 1.00 63.69 180 ASN A CA 1
ATOM 1520 C C . ASN A 1 180 ? 10.360 21.990 -10.482 1.00 63.69 180 ASN A C 1
ATOM 1522 O O . ASN A 1 180 ? 11.223 22.826 -10.745 1.00 63.69 180 ASN A O 1
ATOM 1526 N N . ARG A 1 181 ? 10.496 20.716 -10.881 1.00 59.47 181 ARG A N 1
ATOM 1527 C CA . ARG A 1 181 ? 11.673 20.198 -11.610 1.00 59.47 181 ARG A CA 1
ATOM 1528 C C . ARG A 1 181 ? 11.501 20.211 -13.133 1.00 59.47 181 ARG A C 1
ATOM 1530 O O . ARG A 1 181 ? 10.385 20.058 -13.622 1.00 59.47 181 ARG A O 1
ATOM 1537 N N . PRO A 1 182 ? 12.609 20.329 -13.896 1.00 44.78 182 PRO A N 1
ATOM 1538 C CA . PRO A 1 182 ? 12.580 20.421 -15.359 1.00 44.78 182 PRO A CA 1
ATOM 1539 C C . PRO A 1 182 ? 11.980 19.181 -16.042 1.00 44.78 182 PRO A C 1
ATOM 1541 O O . PRO A 1 182 ? 11.337 19.311 -17.081 1.00 44.78 182 PRO A O 1
ATOM 1544 N N . HIS A 1 183 ? 12.105 17.997 -15.435 1.00 51.09 183 HIS A N 1
ATOM 1545 C CA . HIS A 1 183 ? 11.351 16.809 -15.830 1.00 51.09 183 HIS A CA 1
ATOM 1546 C C . HIS A 1 183 ? 10.031 16.773 -15.065 1.00 51.09 183 HIS A C 1
ATOM 1548 O O . HIS A 1 183 ? 9.954 16.280 -13.939 1.00 51.09 183 HIS A O 1
ATOM 1554 N N . LYS A 1 184 ? 8.996 17.364 -15.659 1.00 48.88 184 LYS A N 1
ATOM 1555 C CA . LYS A 1 184 ? 7.674 17.431 -15.043 1.00 48.88 184 LYS A CA 1
ATOM 1556 C C . LYS A 1 184 ? 7.077 16.027 -14.947 1.00 48.88 184 LYS A C 1
ATOM 1558 O O . LYS A 1 184 ? 6.778 15.404 -15.963 1.00 48.88 184 LYS A O 1
ATOM 1563 N N . PHE A 1 185 ? 6.808 15.568 -13.729 1.00 48.84 185 PHE A N 1
ATOM 1564 C CA . PHE A 1 185 ? 5.675 14.674 -13.519 1.00 48.84 185 PHE A CA 1
ATOM 1565 C C . PHE A 1 185 ? 4.435 15.498 -13.851 1.00 48.84 185 PHE A C 1
ATOM 1567 O O . PHE A 1 185 ? 4.228 16.538 -13.228 1.00 48.84 185 PHE A O 1
ATOM 1574 N N . ASN A 1 186 ? 3.675 15.109 -14.878 1.00 45.25 186 ASN A N 1
ATOM 1575 C CA . ASN A 1 186 ? 2.446 15.815 -15.243 1.00 45.25 186 ASN A CA 1
ATOM 1576 C C . ASN A 1 186 ? 1.607 16.041 -13.978 1.00 45.25 186 ASN A C 1
ATOM 1578 O O . ASN A 1 186 ? 1.273 15.093 -13.266 1.00 45.25 186 ASN A O 1
ATOM 1582 N N . THR A 1 187 ? 1.384 17.315 -13.668 1.00 44.31 187 THR A N 1
ATOM 1583 C CA . THR A 1 187 ? 1.040 17.793 -12.331 1.00 44.31 187 THR A CA 1
ATOM 1584 C C . THR A 1 187 ? -0.383 17.424 -11.921 1.00 44.31 187 THR A C 1
ATOM 1586 O O . THR A 1 187 ? -1.303 17.295 -12.741 1.00 44.31 187 THR A O 1
ATOM 1589 N N . LEU A 1 188 ? -0.559 17.315 -10.604 1.00 39.72 188 LEU A N 1
ATOM 1590 C CA . LEU A 1 188 ? -1.813 17.028 -9.896 1.00 39.72 188 LEU A CA 1
ATOM 1591 C C . LEU A 1 188 ? -2.920 18.068 -10.211 1.00 39.72 188 LEU A C 1
ATOM 1593 O O . LEU A 1 188 ? -4.107 17.773 -10.080 1.00 39.72 188 LEU A O 1
ATOM 1597 N N . ASP A 1 189 ? -2.546 19.266 -10.676 1.00 36.31 189 ASP A N 1
ATOM 1598 C CA . ASP A 1 189 ? -3.449 20.380 -11.016 1.00 36.31 189 ASP A CA 1
ATOM 1599 C C . ASP A 1 189 ? -4.405 20.078 -12.187 1.00 36.31 189 ASP A C 1
ATOM 1601 O O . ASP A 1 189 ? -5.523 20.598 -12.222 1.00 36.31 189 ASP A O 1
ATOM 1605 N N . SER A 1 190 ? -4.017 19.203 -13.122 1.00 41.34 190 SER A N 1
ATOM 1606 C CA . SER A 1 190 ? -4.902 18.757 -14.216 1.00 41.34 190 SER A CA 1
ATOM 1607 C C . SER A 1 190 ? -5.973 17.758 -13.754 1.00 41.34 190 SER A C 1
ATOM 1609 O O . SER A 1 190 ? -7.037 17.653 -14.363 1.00 41.34 190 SER A O 1
ATOM 1611 N N . PHE A 1 191 ? -5.725 17.062 -12.641 1.00 37.19 191 PHE A N 1
ATOM 1612 C CA . PHE A 1 191 ? -6.601 16.018 -12.112 1.00 37.19 191 PHE A CA 1
ATOM 1613 C C . PHE A 1 191 ? -7.762 16.595 -11.288 1.00 37.19 191 PHE A C 1
ATOM 1615 O O . PHE A 1 191 ? -8.880 16.091 -11.362 1.00 37.19 191 PHE A O 1
ATOM 1622 N N . TYR A 1 192 ? -7.538 17.692 -10.554 1.00 37.75 192 TYR A N 1
ATOM 1623 C CA . TYR A 1 192 ? -8.596 18.339 -9.764 1.00 37.75 192 TYR A CA 1
ATOM 1624 C C . TYR A 1 192 ? -9.467 19.310 -10.572 1.00 37.75 192 TYR A C 1
ATOM 1626 O O . TYR A 1 192 ? -10.629 19.501 -10.220 1.00 37.75 192 TYR A O 1
ATOM 1634 N N . LYS A 1 193 ? -8.959 19.886 -11.673 1.00 35.12 193 LYS A N 1
ATOM 1635 C CA . LYS A 1 193 ? -9.754 20.782 -12.534 1.00 35.12 193 LYS A CA 1
ATOM 1636 C C . LYS A 1 193 ? -10.760 20.062 -13.444 1.00 35.12 193 LYS A C 1
ATOM 1638 O O . LYS A 1 193 ? -11.714 20.700 -13.867 1.00 35.12 193 LYS A O 1
ATOM 1643 N N . ASN A 1 194 ? -10.609 18.753 -13.676 1.00 35.47 194 ASN A N 1
ATOM 1644 C CA . ASN A 1 194 ? -11.496 17.963 -14.546 1.00 35.47 194 ASN A CA 1
ATOM 1645 C C . ASN A 1 194 ? -12.389 16.949 -13.804 1.00 35.47 194 ASN A C 1
ATOM 1647 O O . ASN A 1 194 ? -13.021 16.113 -14.439 1.00 35.47 194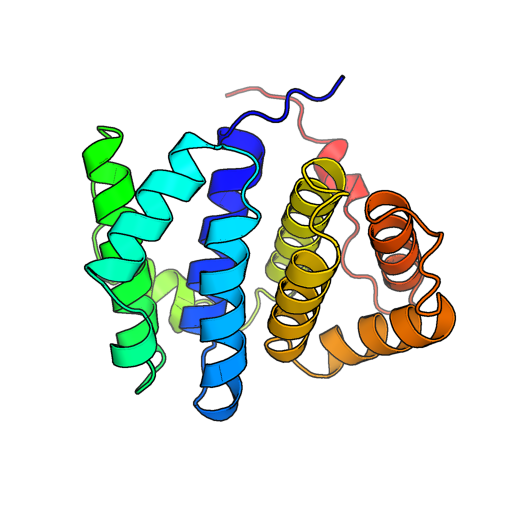 ASN A O 1
ATOM 1651 N N . ALA A 1 195 ? -12.522 17.037 -12.477 1.00 31.09 195 ALA A N 1
ATOM 1652 C CA . ALA A 1 195 ? -13.460 16.202 -11.711 1.00 31.09 195 ALA A CA 1
ATOM 1653 C C . ALA A 1 195 ? -14.932 16.683 -11.797 1.00 31.09 195 ALA A C 1
ATOM 1655 O O . ALA A 1 195 ? -15.735 16.425 -10.898 1.00 31.09 195 ALA A O 1
ATOM 1656 N N . GLY A 1 196 ? -15.293 17.376 -12.884 1.00 27.58 196 GLY A N 1
ATOM 1657 C CA . GLY A 1 196 ? -16.675 17.647 -13.261 1.00 27.58 196 GLY A CA 1
ATOM 1658 C C . GLY A 1 196 ? -17.345 16.346 -13.688 1.00 27.58 196 GLY A C 1
ATOM 1659 O O . GLY A 1 196 ? -17.189 15.899 -14.818 1.00 27.58 196 GLY A O 1
ATOM 1660 N N . CYS A 1 197 ? -18.061 15.725 -12.754 1.00 31.28 197 CYS A N 1
ATOM 1661 C CA . CYS A 1 197 ? -18.888 14.557 -13.019 1.00 31.28 197 CYS A CA 1
ATOM 1662 C C . CYS A 1 197 ? -19.927 14.867 -14.106 1.00 31.28 197 CYS A C 1
ATOM 1664 O O . CYS A 1 197 ? -20.753 15.760 -13.933 1.00 31.28 197 CYS A O 1
ATOM 1666 N N . THR A 1 198 ? -19.942 14.078 -15.177 1.00 24.17 198 THR A N 1
ATOM 1667 C CA . THR A 1 198 ? -21.168 13.572 -15.813 1.00 24.17 198 THR A CA 1
ATOM 1668 C C . THR A 1 198 ? -20.847 12.305 -16.612 1.00 24.17 198 THR A C 1
ATOM 1670 O O . THR A 1 198 ? -19.697 12.092 -16.983 1.00 24.17 198 THR A O 1
ATOM 1673 N N . LEU A 1 199 ? -21.881 11.461 -16.717 1.00 29.12 199 LEU A N 1
ATOM 1674 C CA . LEU A 1 199 ? -21.941 10.018 -17.009 1.00 29.12 199 LEU A CA 1
ATOM 1675 C C . LEU A 1 199 ? -20.980 9.455 -18.066 1.00 29.12 199 LEU A C 1
ATOM 1677 O O . LEU A 1 199 ? -20.891 10.040 -19.165 1.00 29.12 199 LEU A O 1
#

Radius of gyration: 16.8 Å; chains: 1; bounding box: 39×39×36 Å

Secondary structure (DSSP, 8-state):
-----HHHHHHHHHHHHHHHHHT--GGGHHHHHHHHHHHHHH-S-HHHHHHHHHHHHHS-GGGGTT-HHHHHHHHHHHHHHHHHHTTPPPPPHHHHHIIIIIS-SS-HHHHHHHHHHHHHHHHHH-GGGHHHHHHHHHHHHTTS-HHHHHHHHHHHHHH---TTS-HHHHHHHHHHHHHTSSSPPPPTHHHHHT-----

Organism: NCBI:txid1070528

InterPro domains:
  IPR017905 ERV/ALR sulfhydryl oxidase domain [PF04777] (12-95)
  IPR017905 ERV/ALR sulfhydryl oxidase domain [PS51324] (2-100)
  IPR036774 ERV/ALR sulfhydryl oxidase domain superfamily [G3DSA:1.20.120.310] (2-110)
  IPR036774 ERV/ALR sulfhydryl oxidase domain superfamily [SSF69000] (7-106)
  IPR039799 Sulfhydryl oxidase ALR/ERV [PTHR12645] (9-112)

Foldseek 3Di:
DDPPDCVQQVVLLLVLQLQLLLLDDLVLLVLNLLLLVLCLVQQLDPVSSVVSVVVCVVQPLNVQSPHSLSNNVSSLVSVQVVCVVVVHDRDDVVVSNCVNHVVNPPCPLSNVLSLLSNQLNRLVRCQPPVVSSVSNNVSSLVSDDCVSNVLLVVQDVVVDPPVPDRSNNSSVSSLVSQCPDPPHSPDPVVVVVPPPDDD

Sequence (199 aa):
MASNSINDYGPKMWYLIHTFAGKYSFIHSQNYITFIKTLSNLMPCFNCRLHFKKILKEHPVEQHMHSKHKLLYWTFVVHNIVNERLGKKLKKYSPVESYYICKNRDREVDITNHLWGVLFTLAYSNNKHRLEFMKFFRATLNMLEPYHRDPIEQALINIGNNPKLSLEKLVYNIYKTVENRPHKFNTLDSFYKNAGCTL